Protein AF-A0A101VD59-F1 (afdb_monomer_lite)

Foldseek 3Di:
DDDQDQQDQCPLPPRHRVVVPVPPPDPPPADVQLLQLPPFDQALWDAPVRVVSDQWKWWAFPVGWIWIWGDDPQWIWIWTDPPPTDIATFNAKWFKDQDPVNVVVNCVVCVVADFDDDDPIIIGNGAGAQTWIWTADPVGIDTDPGGTHWMFDWHDDQLETEGETRHDDPADWAACQVALVQWKWWDFPPDIFTWDHDPSFTDGPNWTWSAKKWQRVDLFDDPCRVPRPHRDYTYIYRTQGASTKIWTWTHPDPPTDIDTGRTGTHDMDGD

pLDDT: mean 83.06, std 13.07, range [38.59, 96.31]

Structure (mmCIF, N/CA/C/O backbone):
data_AF-A0A101VD59-F1
#
_entry.id   AF-A0A101VD59-F1
#
loop_
_atom_site.group_PDB
_atom_site.id
_atom_site.type_symbol
_atom_site.label_atom_id
_atom_site.label_alt_id
_atom_site.label_comp_id
_atom_site.label_asym_id
_atom_site.label_entity_id
_atom_site.label_seq_id
_atom_site.pdbx_PDB_ins_code
_atom_site.Cartn_x
_atom_site.Cartn_y
_atom_site.Cartn_z
_atom_site.occupancy
_atom_site.B_iso_or_equiv
_atom_site.auth_seq_id
_atom_site.auth_comp_id
_atom_site.auth_asym_id
_atom_site.auth_atom_id
_atom_site.pdbx_PDB_model_num
ATOM 1 N N . MET A 1 1 ? -32.710 17.600 -13.089 1.00 44.66 1 MET A N 1
ATOM 2 C CA . MET A 1 1 ? -31.364 18.008 -12.629 1.00 44.66 1 MET A CA 1
ATOM 3 C C . MET A 1 1 ? -30.590 18.510 -13.839 1.00 44.66 1 MET A C 1
ATOM 5 O O . MET A 1 1 ? -30.590 17.829 -14.857 1.00 44.66 1 MET A O 1
ATOM 9 N N . SER A 1 2 ? -30.038 19.721 -13.783 1.00 52.66 2 SER A N 1
ATOM 10 C CA . SER A 1 2 ? -29.272 20.328 -14.879 1.00 52.66 2 SER A CA 1
ATOM 11 C C . SER A 1 2 ? -27.975 19.549 -15.124 1.00 52.66 2 SER A C 1
ATOM 13 O O . SER A 1 2 ? -27.248 19.214 -14.192 1.00 52.66 2 SER A O 1
ATOM 15 N N . LYS A 1 3 ? -27.697 19.220 -16.389 1.00 72.06 3 LYS A N 1
ATOM 16 C CA . LYS A 1 3 ? -26.483 18.508 -16.805 1.00 72.06 3 LYS A CA 1
ATOM 17 C C . LYS A 1 3 ? -25.301 19.473 -16.663 1.00 72.06 3 LYS A C 1
ATOM 19 O O . LYS A 1 3 ? -25.296 20.503 -17.330 1.00 72.06 3 LYS A O 1
ATOM 24 N N . VAL A 1 4 ? -24.346 19.179 -15.779 1.00 80.06 4 VAL A N 1
ATOM 25 C CA . VAL A 1 4 ? -23.208 20.079 -15.529 1.00 80.06 4 VAL A CA 1
ATOM 26 C C . VAL A 1 4 ? -22.322 20.172 -16.777 1.00 80.06 4 VAL A C 1
ATOM 28 O O . VAL A 1 4 ? -21.991 19.160 -17.404 1.00 80.06 4 VAL A O 1
ATOM 31 N N . GLY A 1 5 ? -21.977 21.387 -17.191 1.00 88.00 5 GLY A N 1
ATOM 32 C CA . GLY A 1 5 ? -21.179 21.649 -18.379 1.00 88.00 5 GLY A CA 1
ATOM 33 C C . GLY A 1 5 ? -19.705 21.306 -18.167 1.00 88.00 5 GLY A C 1
ATOM 34 O O . GLY A 1 5 ? -19.145 21.478 -17.089 1.00 88.00 5 GLY A O 1
ATOM 35 N N . ARG A 1 6 ? -19.016 20.860 -19.228 1.00 89.56 6 ARG A N 1
ATOM 36 C CA . ARG A 1 6 ? -17.585 20.473 -19.185 1.00 89.56 6 ARG A CA 1
ATOM 37 C C . ARG A 1 6 ? -16.675 21.567 -18.605 1.00 89.56 6 ARG A C 1
ATOM 39 O O . ARG A 1 6 ? -15.653 21.256 -17.998 1.00 89.56 6 ARG A O 1
ATOM 46 N N . ASN A 1 7 ? -17.004 22.836 -18.832 1.00 89.31 7 ASN A N 1
ATOM 47 C CA . ASN A 1 7 ? -16.208 23.975 -18.374 1.00 89.31 7 ASN A CA 1
ATOM 48 C C . ASN A 1 7 ? -16.695 24.573 -17.050 1.00 89.31 7 ASN A C 1
ATOM 50 O O . ASN A 1 7 ? -15.999 25.442 -16.526 1.00 89.31 7 ASN A O 1
ATOM 54 N N . ASP A 1 8 ? -17.836 24.122 -16.530 1.00 92.75 8 ASP A N 1
ATOM 55 C CA . ASP A 1 8 ? -18.403 24.638 -15.288 1.00 92.75 8 ASP A CA 1
ATOM 56 C C . ASP A 1 8 ? -17.518 24.241 -14.111 1.00 92.75 8 ASP A C 1
ATOM 58 O O . ASP A 1 8 ? -16.779 23.251 -14.177 1.00 92.75 8 ASP A O 1
ATOM 62 N N . THR A 1 9 ? -17.591 25.006 -13.024 1.00 85.81 9 THR A N 1
ATOM 63 C CA . THR A 1 9 ? -16.966 24.611 -11.762 1.00 85.81 9 THR A CA 1
ATOM 64 C C . THR A 1 9 ? -17.484 23.234 -11.372 1.00 85.81 9 THR A C 1
ATOM 66 O O . THR A 1 9 ? -18.686 22.973 -11.373 1.00 85.81 9 THR A O 1
ATOM 69 N N . CYS A 1 10 ? -16.556 22.328 -11.086 1.00 84.06 10 CYS A N 1
ATOM 70 C CA . CYS A 1 10 ? -16.879 20.947 -10.810 1.00 84.06 10 CYS A CA 1
ATOM 71 C C . CYS A 1 10 ? -17.777 20.869 -9.564 1.00 84.06 10 CYS A C 1
ATOM 73 O O . CYS A 1 10 ? -17.404 21.421 -8.524 1.00 84.06 10 CYS A O 1
ATOM 75 N N . PRO A 1 11 ? -18.915 20.152 -9.622 1.00 83.88 11 PRO A N 1
ATOM 76 C CA . PRO A 1 11 ? -19.873 20.106 -8.518 1.00 83.88 11 PRO A CA 1
ATOM 77 C C . PRO A 1 11 ? -19.324 19.373 -7.285 1.00 83.88 11 PRO A C 1
ATOM 79 O O . PRO A 1 11 ? -19.925 19.433 -6.222 1.00 83.88 11 PRO A O 1
ATOM 82 N N . CYS A 1 12 ? -18.157 18.729 -7.397 1.00 71.88 12 CYS A N 1
ATOM 83 C CA . CYS A 1 12 ? -17.427 18.154 -6.268 1.00 71.88 12 CYS A CA 1
ATOM 84 C C . CYS A 1 12 ? -16.669 19.195 -5.417 1.00 71.88 12 CYS A C 1
ATOM 86 O O . CYS A 1 12 ? -15.826 18.821 -4.612 1.00 71.88 12 CYS A O 1
ATOM 88 N N . GLY A 1 13 ? -16.865 20.499 -5.635 1.00 70.88 13 GLY A N 1
ATOM 89 C CA . GLY A 1 13 ? -16.270 21.540 -4.787 1.00 70.88 13 GLY A CA 1
ATOM 90 C C . GLY A 1 13 ? -14.749 21.694 -4.908 1.00 70.88 13 GLY A C 1
ATOM 91 O O . GLY A 1 13 ? -14.150 22.451 -4.156 1.00 70.88 13 GLY A O 1
ATOM 92 N N . SER A 1 14 ? -14.103 21.034 -5.874 1.00 73.75 14 SER A N 1
ATOM 93 C CA . SER A 1 14 ? -12.643 21.094 -6.060 1.00 73.75 14 SER A CA 1
ATOM 94 C C . SER A 1 14 ? -12.113 22.444 -6.557 1.00 73.75 14 SER A C 1
ATOM 96 O O . SER A 1 14 ? -10.903 22.607 -6.705 1.00 73.75 14 SER A O 1
ATOM 98 N N . GLY A 1 15 ? -12.997 23.377 -6.923 1.00 79.81 15 GLY A N 1
ATOM 99 C CA . GLY A 1 15 ? -12.646 24.646 -7.573 1.00 79.81 15 GLY A CA 1
ATOM 100 C C . GLY A 1 15 ? -12.132 24.505 -9.015 1.00 79.81 15 GLY A C 1
ATOM 101 O O . GLY A 1 15 ? -11.950 25.504 -9.706 1.00 79.81 15 GLY A O 1
ATOM 102 N N . LYS A 1 16 ? -11.921 23.277 -9.509 1.00 83.88 16 LYS A N 1
ATOM 103 C CA . LYS A 1 16 ? -11.486 22.992 -10.886 1.00 83.88 16 LYS A CA 1
ATOM 104 C C . LYS A 1 16 ? -12.685 22.951 -11.834 1.00 83.88 16 LYS A C 1
ATOM 106 O O . LYS A 1 16 ? -13.808 22.690 -11.413 1.00 83.88 16 LYS A O 1
ATOM 111 N N . LYS A 1 17 ? -12.454 23.132 -13.140 1.00 85.94 17 LYS A N 1
ATOM 112 C CA . LYS A 1 17 ? -13.489 22.879 -14.165 1.00 85.94 17 LYS A CA 1
ATOM 113 C C . LYS A 1 17 ? -13.852 21.392 -14.186 1.00 85.94 17 LYS A C 1
ATOM 115 O O . LYS A 1 17 ? -12.957 20.558 -14.042 1.00 85.94 17 LYS A O 1
ATOM 120 N N . TYR A 1 18 ? -15.118 21.051 -14.432 1.00 87.19 18 TYR A N 1
ATOM 121 C CA . TYR A 1 18 ? -15.621 19.671 -14.434 1.00 87.19 18 TYR A CA 1
ATOM 122 C C . TYR A 1 18 ? -14.773 18.743 -15.314 1.00 87.19 18 TYR A C 1
ATOM 124 O O . TYR A 1 18 ? -14.427 17.633 -14.904 1.00 87.19 18 TYR A O 1
ATOM 132 N N . LYS A 1 19 ? -14.318 19.239 -16.474 1.00 83.00 19 LYS A N 1
ATOM 133 C CA . LYS A 1 19 ? -13.463 18.477 -17.391 1.00 83.00 19 LYS A CA 1
ATOM 134 C C . LYS A 1 19 ? -12.052 18.155 -16.900 1.00 83.00 19 LYS A C 1
ATOM 136 O O . LYS A 1 19 ? -11.419 17.254 -17.427 1.00 83.00 19 LYS A O 1
ATOM 141 N N . HIS A 1 20 ? -11.555 18.909 -15.928 1.00 84.62 20 HIS A N 1
ATOM 142 C CA . HIS A 1 20 ? -10.239 18.712 -15.315 1.00 84.62 20 HIS A CA 1
ATOM 143 C C . HIS A 1 20 ? -10.355 18.068 -13.930 1.00 84.62 20 HIS A C 1
ATOM 145 O O . HIS A 1 20 ? -9.414 18.105 -13.140 1.00 84.62 20 HIS A O 1
ATOM 151 N N . CYS A 1 21 ? -11.534 17.541 -13.603 1.00 82.44 21 CYS A N 1
ATOM 152 C CA . CYS A 1 21 ? -11.802 16.917 -12.325 1.00 82.44 21 CYS A CA 1
ATOM 153 C C . CYS A 1 21 ? -12.587 15.621 -12.531 1.00 82.44 21 CYS A C 1
ATOM 155 O O . CYS A 1 21 ? -11.990 14.596 -12.836 1.00 82.44 21 CYS A O 1
ATOM 157 N N . CYS A 1 22 ? -13.910 15.647 -12.396 1.00 78.00 22 CYS A N 1
ATOM 158 C CA . CYS A 1 22 ? -14.707 14.425 -12.373 1.00 78.00 22 CYS A CA 1
ATOM 159 C C . CYS A 1 22 ? -15.031 13.837 -13.756 1.00 78.00 22 CYS A C 1
ATOM 161 O O . CYS A 1 22 ? -15.411 12.676 -13.799 1.00 78.00 22 CYS A O 1
ATOM 163 N N . ILE A 1 23 ? -14.886 14.572 -14.872 1.00 79.81 23 ILE A N 1
ATOM 164 C CA . ILE A 1 23 ? -15.272 14.030 -16.195 1.00 79.81 23 ILE A CA 1
ATOM 165 C C . ILE A 1 23 ? -14.359 12.900 -16.689 1.00 79.81 23 ILE A C 1
ATOM 167 O O . ILE A 1 23 ? -14.808 12.046 -17.441 1.00 79.81 23 ILE A O 1
ATOM 171 N N . ASN A 1 24 ? -13.078 12.949 -16.313 1.00 66.19 24 ASN A N 1
ATOM 172 C CA . ASN A 1 24 ? -12.037 12.020 -16.757 1.00 66.19 24 ASN A CA 1
ATOM 173 C C . ASN A 1 24 ? -11.598 11.090 -15.620 1.00 66.19 24 ASN A C 1
ATOM 175 O O . ASN A 1 24 ? -10.590 10.403 -15.748 1.00 66.19 24 ASN A O 1
ATOM 179 N N . ARG A 1 25 ? -12.311 11.083 -14.485 1.00 62.94 25 ARG A N 1
ATOM 180 C CA . ARG A 1 25 ? -12.116 10.013 -13.511 1.00 62.94 25 ARG A CA 1
ATOM 181 C C . ARG A 1 25 ? -12.648 8.747 -14.171 1.00 62.94 25 ARG A C 1
ATOM 183 O O . ARG A 1 25 ? -13.857 8.624 -14.354 1.00 62.94 25 ARG A O 1
ATOM 190 N N . GLU A 1 26 ? -11.746 7.854 -14.576 1.00 48.47 26 GLU A N 1
ATOM 191 C CA . GLU A 1 26 ? -12.118 6.474 -14.884 1.00 48.47 26 GLU A CA 1
ATOM 192 C C . GLU A 1 26 ? -12.961 5.952 -13.705 1.00 48.47 26 GLU A C 1
ATOM 194 O O . GLU A 1 26 ? -12.627 6.261 -12.551 1.00 48.47 26 GLU A O 1
ATOM 199 N N . PRO A 1 27 ? -14.063 5.220 -13.954 1.00 40.69 27 PRO A N 1
ATOM 200 C CA . PRO A 1 27 ? -14.736 4.495 -12.892 1.00 40.69 27 PRO A CA 1
ATOM 201 C C . PRO A 1 27 ? -13.671 3.646 -12.207 1.00 40.69 27 PRO A C 1
ATOM 203 O O . PRO A 1 27 ? -12.986 2.853 -12.856 1.00 40.69 27 PRO A O 1
ATOM 206 N N . ILE A 1 28 ? -13.464 3.875 -10.916 1.00 44.78 28 ILE A N 1
ATOM 207 C CA . ILE A 1 28 ? -12.588 3.017 -10.136 1.00 44.78 28 ILE A CA 1
ATOM 208 C C . ILE A 1 28 ? -13.330 1.687 -10.077 1.00 44.78 28 ILE A C 1
ATOM 210 O O . ILE A 1 28 ? -14.330 1.580 -9.375 1.00 44.78 28 ILE A O 1
ATOM 214 N N . GLU A 1 29 ? -12.921 0.718 -10.894 1.00 39.97 29 GLU A N 1
ATOM 215 C CA . GLU A 1 29 ? -13.393 -0.657 -10.737 1.00 39.97 29 GLU A CA 1
ATOM 216 C C . GLU A 1 29 ? -12.972 -1.116 -9.339 1.00 39.97 29 GLU A C 1
ATOM 218 O O . GLU A 1 29 ? -11.778 -1.153 -9.020 1.00 39.97 29 GLU A O 1
ATOM 223 N N . ILE A 1 30 ? -13.984 -1.329 -8.501 1.00 38.59 30 ILE A N 1
ATOM 224 C CA . ILE A 1 30 ? -13.885 -1.793 -7.123 1.00 38.59 30 ILE A CA 1
ATOM 225 C C . ILE A 1 30 ? -13.642 -3.299 -7.207 1.00 38.59 30 ILE A C 1
ATOM 227 O O . ILE A 1 30 ? -14.509 -4.018 -7.702 1.00 38.59 30 ILE A O 1
ATOM 231 N N . ASP A 1 31 ? -12.478 -3.768 -6.763 1.00 46.66 31 ASP A N 1
ATOM 232 C CA . ASP A 1 31 ? -12.288 -5.186 -6.461 1.00 46.66 31 ASP A CA 1
ATOM 233 C C . ASP A 1 31 ? -12.233 -5.337 -4.941 1.00 46.66 31 ASP A C 1
ATOM 235 O O . ASP A 1 31 ? -11.198 -5.118 -4.310 1.00 46.66 31 ASP A O 1
ATOM 239 N N . ASP A 1 32 ? -13.382 -5.663 -4.344 1.00 47.34 32 ASP A N 1
ATOM 240 C CA . ASP A 1 32 ? -13.512 -5.882 -2.900 1.00 47.34 32 ASP A CA 1
ATOM 241 C C . ASP A 1 32 ? -12.593 -7.021 -2.403 1.00 47.34 32 ASP A C 1
ATOM 243 O O . ASP A 1 32 ? -12.284 -7.082 -1.213 1.00 47.34 32 ASP A O 1
ATOM 247 N N . ASN A 1 33 ? -12.098 -7.906 -3.285 1.00 48.97 33 ASN A N 1
ATOM 248 C CA . ASN A 1 33 ? -11.226 -9.024 -2.901 1.00 48.97 33 ASN A CA 1
ATOM 249 C C . ASN A 1 33 ? -9.773 -8.618 -2.610 1.00 48.97 33 ASN A C 1
ATOM 251 O O . ASN A 1 33 ? -9.040 -9.400 -1.992 1.00 48.97 33 ASN A O 1
ATOM 255 N N . ASP A 1 34 ? -9.348 -7.419 -3.019 1.00 50.88 34 ASP A N 1
ATOM 256 C CA . ASP A 1 34 ? -7.957 -6.983 -2.871 1.00 50.88 34 ASP A CA 1
ATOM 257 C C . ASP A 1 34 ? -7.603 -6.666 -1.405 1.00 50.88 34 ASP A C 1
ATOM 259 O O . ASP A 1 34 ? -6.430 -6.710 -1.058 1.00 50.88 34 ASP A O 1
ATOM 263 N N . LEU A 1 35 ? -8.578 -6.364 -0.529 1.00 46.88 35 LEU A N 1
ATOM 264 C CA . LEU A 1 35 ? -8.358 -6.071 0.906 1.00 46.88 35 LEU A CA 1
ATOM 265 C C . LEU A 1 35 ? -8.168 -7.336 1.758 1.00 46.88 35 LEU A C 1
ATOM 267 O O . LEU A 1 35 ? -7.386 -7.330 2.705 1.00 46.88 35 LEU A O 1
ATOM 271 N N . PHE A 1 36 ? -8.873 -8.421 1.428 1.00 46.12 36 PHE A N 1
ATOM 272 C CA . PHE A 1 36 ? -8.934 -9.632 2.260 1.00 46.12 36 PHE A CA 1
ATOM 273 C C . PHE A 1 36 ? -7.729 -10.570 2.092 1.00 46.12 36 PHE A C 1
ATOM 275 O O . PHE A 1 36 ? -7.499 -11.429 2.937 1.00 46.12 36 PHE A O 1
ATOM 282 N N . ASN A 1 37 ? -6.944 -10.400 1.022 1.00 40.31 37 ASN A N 1
ATOM 283 C CA . ASN A 1 37 ? -5.739 -11.195 0.737 1.00 40.31 37 ASN A CA 1
ATOM 284 C C . ASN A 1 37 ? -4.432 -10.476 1.100 1.00 40.31 37 ASN A C 1
ATOM 286 O O . ASN A 1 37 ? -3.334 -10.928 0.745 1.00 40.31 37 ASN A O 1
ATOM 290 N N . VAL A 1 38 ? -4.553 -9.355 1.805 1.00 48.50 38 VAL A N 1
ATOM 291 C CA . VAL A 1 38 ? -3.438 -8.556 2.283 1.00 48.50 38 VAL A CA 1
ATOM 292 C C . VAL A 1 38 ? -2.828 -9.233 3.510 1.00 48.50 38 VAL A C 1
ATOM 294 O O . VAL A 1 38 ? -3.069 -8.867 4.654 1.00 48.50 38 VAL A O 1
ATOM 297 N N . SER A 1 39 ? -1.963 -10.206 3.262 1.00 41.62 39 SER A N 1
ATOM 298 C CA . SER A 1 39 ? -0.903 -10.572 4.200 1.00 41.62 39 SER A CA 1
ATOM 299 C C . SER A 1 39 ? 0.262 -9.587 4.005 1.00 41.62 39 SER A C 1
ATOM 301 O O . SER A 1 39 ? 1.274 -9.945 3.400 1.00 41.62 39 SER A O 1
ATOM 303 N N . VAL A 1 40 ? 0.077 -8.310 4.361 1.00 48.84 40 VAL A N 1
ATOM 304 C CA . VAL A 1 40 ? 1.074 -7.244 4.134 1.00 48.84 40 VAL A CA 1
ATOM 305 C C . VAL A 1 40 ? 1.841 -6.998 5.418 1.00 48.84 40 VAL A C 1
ATOM 307 O O . VAL A 1 40 ? 1.401 -6.282 6.312 1.00 48.84 40 VAL A O 1
ATOM 310 N N . TYR A 1 41 ? 3.028 -7.588 5.469 1.00 52.00 41 TYR A N 1
ATOM 311 C CA . TYR A 1 41 ? 4.134 -7.014 6.217 1.00 52.00 41 TYR A CA 1
ATOM 312 C C . TYR A 1 41 ? 4.610 -5.785 5.438 1.00 52.00 41 TYR A C 1
ATOM 314 O O . TYR A 1 41 ? 4.600 -5.816 4.208 1.00 52.00 41 TYR A O 1
ATOM 322 N N . GLY A 1 42 ? 5.032 -4.712 6.108 1.00 54.59 42 GLY A N 1
ATOM 323 C CA . GLY A 1 42 ? 5.758 -3.617 5.463 1.00 54.59 42 GLY A CA 1
ATOM 324 C C . GLY A 1 42 ? 7.097 -4.124 4.922 1.00 54.59 42 GLY A C 1
ATOM 325 O O . GLY A 1 42 ? 8.146 -3.887 5.513 1.00 54.59 42 GLY A O 1
ATOM 326 N N . LEU A 1 43 ? 7.073 -4.875 3.820 1.00 66.00 43 LEU A N 1
ATOM 327 C CA . LEU A 1 43 ? 8.255 -5.444 3.192 1.00 66.00 43 LEU A CA 1
ATOM 328 C C . LEU A 1 43 ? 8.882 -4.406 2.276 1.00 66.00 43 LEU A C 1
ATOM 330 O O . LEU A 1 43 ? 8.197 -3.727 1.520 1.00 66.00 43 LEU A O 1
ATOM 334 N N . GLU A 1 44 ? 10.208 -4.336 2.279 1.00 81.12 44 GLU A N 1
ATOM 335 C CA . GLU A 1 44 ? 10.970 -3.521 1.323 1.00 81.12 44 GLU A CA 1
ATOM 336 C C . GLU A 1 44 ? 10.955 -4.145 -0.097 1.00 81.12 44 GLU A C 1
ATOM 338 O O . GLU A 1 44 ? 11.547 -3.598 -1.028 1.00 81.12 44 GLU A O 1
ATOM 343 N N . VAL A 1 45 ? 10.310 -5.309 -0.276 1.00 86.88 45 VAL A N 1
ATOM 344 C CA . VAL A 1 45 ? 10.339 -6.125 -1.496 1.00 86.88 45 VAL A CA 1
ATOM 345 C C . VAL A 1 45 ? 9.047 -6.922 -1.696 1.00 86.88 45 VAL A C 1
ATOM 347 O O . VAL A 1 45 ? 8.506 -7.480 -0.747 1.00 86.88 45 VAL A O 1
ATOM 350 N N . TYR A 1 46 ? 8.592 -7.006 -2.949 1.00 90.00 46 TYR A N 1
ATOM 351 C CA . TYR A 1 46 ? 7.455 -7.821 -3.379 1.00 90.00 46 TYR A CA 1
ATOM 352 C C . TYR A 1 46 ? 7.741 -8.512 -4.712 1.00 90.00 46 TYR A C 1
ATOM 354 O O . TYR A 1 46 ? 8.038 -7.855 -5.713 1.00 90.00 46 TYR A O 1
ATOM 362 N N . THR A 1 47 ? 7.605 -9.834 -4.752 1.00 90.00 47 THR A N 1
ATOM 363 C CA . THR A 1 47 ? 7.682 -10.632 -5.984 1.00 90.00 47 THR A CA 1
ATOM 364 C C . THR A 1 47 ? 6.500 -10.355 -6.909 1.00 90.00 47 THR A C 1
ATOM 366 O O . THR A 1 47 ? 5.421 -9.932 -6.483 1.00 90.00 47 THR A O 1
ATOM 369 N N . LYS A 1 48 ? 6.647 -10.696 -8.192 1.00 89.81 48 LYS A N 1
ATOM 370 C CA . LYS A 1 48 ? 5.515 -10.696 -9.133 1.00 89.81 48 LYS A CA 1
ATOM 371 C C . LYS A 1 48 ? 4.351 -11.569 -8.682 1.00 89.81 48 LYS A C 1
ATOM 373 O O . LYS A 1 48 ? 3.206 -11.200 -8.915 1.00 89.81 48 LYS A O 1
ATOM 378 N N . ALA A 1 49 ? 4.631 -12.718 -8.067 1.00 86.81 49 ALA A N 1
ATOM 379 C CA . ALA A 1 49 ? 3.598 -13.636 -7.596 1.00 86.81 49 ALA A CA 1
ATOM 380 C C . ALA A 1 49 ? 2.761 -13.015 -6.466 1.00 86.81 49 ALA A C 1
ATOM 382 O O . ALA A 1 49 ? 1.540 -13.152 -6.459 1.00 86.81 49 ALA A O 1
ATOM 383 N N . GLU A 1 50 ? 3.401 -12.289 -5.547 1.00 87.00 50 GLU A N 1
ATOM 384 C CA . GLU A 1 50 ? 2.709 -11.547 -4.488 1.00 87.00 50 GLU A CA 1
ATOM 385 C C . GLU A 1 50 ? 1.909 -10.372 -5.056 1.00 87.00 50 GLU A C 1
ATOM 387 O O . GLU A 1 50 ? 0.763 -10.175 -4.662 1.00 87.00 50 GLU A O 1
ATOM 392 N N . LEU A 1 51 ? 2.467 -9.639 -6.025 1.00 89.44 51 LEU A N 1
ATOM 393 C CA . LEU A 1 51 ? 1.778 -8.519 -6.675 1.00 89.44 51 LEU A CA 1
ATOM 394 C C . LEU A 1 51 ? 0.648 -8.956 -7.607 1.00 89.44 51 LEU A C 1
ATOM 396 O O . LEU A 1 51 ? -0.296 -8.201 -7.812 1.00 89.44 51 LEU A O 1
ATOM 400 N N . ALA A 1 52 ? 0.702 -10.177 -8.140 1.00 87.12 52 ALA A N 1
ATOM 401 C CA . ALA A 1 52 ? -0.347 -10.741 -8.984 1.00 87.12 52 ALA A CA 1
ATOM 402 C C . ALA A 1 52 ? -1.665 -10.987 -8.235 1.00 87.12 52 ALA A C 1
ATOM 404 O O . ALA A 1 52 ? -2.670 -11.270 -8.887 1.00 87.12 52 ALA A O 1
ATOM 405 N N . LYS A 1 53 ? -1.661 -10.887 -6.897 1.00 85.06 53 LYS A N 1
ATOM 406 C CA . LYS A 1 53 ? -2.876 -10.880 -6.076 1.00 85.06 53 LYS A CA 1
ATOM 407 C C . LYS A 1 53 ? -3.720 -9.627 -6.298 1.00 85.06 53 LYS A C 1
ATOM 409 O O . LYS A 1 53 ? -4.914 -9.695 -6.061 1.00 85.06 53 LYS A O 1
ATOM 414 N N . TYR A 1 54 ? -3.105 -8.530 -6.744 1.00 86.06 54 TYR A N 1
ATOM 415 C CA . TYR A 1 54 ? -3.772 -7.252 -6.951 1.00 86.06 54 TYR A CA 1
ATOM 416 C C . TYR A 1 54 ? -4.095 -7.045 -8.427 1.00 86.06 54 TYR A C 1
ATOM 418 O O . TYR A 1 54 ? -3.243 -7.228 -9.302 1.00 86.06 54 TYR A O 1
ATOM 426 N N . SER A 1 55 ? -5.316 -6.592 -8.706 1.00 85.12 55 SER A N 1
ATOM 427 C CA . SER A 1 55 ? -5.753 -6.228 -10.062 1.00 85.12 55 SER A CA 1
ATOM 428 C C . SER A 1 55 ? -4.859 -5.145 -10.697 1.00 85.12 55 SER A C 1
ATOM 430 O O . SER A 1 55 ? -4.566 -5.165 -11.901 1.00 85.12 55 SER A O 1
ATOM 432 N N . ARG A 1 56 ? -4.392 -4.208 -9.864 1.00 90.12 56 ARG A N 1
ATOM 433 C CA . ARG A 1 56 ? -3.466 -3.129 -10.212 1.00 90.12 56 ARG A CA 1
ATOM 434 C C . ARG A 1 56 ? -2.675 -2.655 -8.998 1.00 90.12 56 ARG A C 1
ATOM 436 O O . ARG A 1 56 ? -3.165 -2.703 -7.873 1.00 90.12 56 ARG A O 1
ATOM 443 N N . PHE A 1 57 ? -1.495 -2.101 -9.240 1.00 94.19 57 PHE A N 1
ATOM 444 C CA . PHE A 1 57 ? -0.692 -1.427 -8.219 1.00 94.19 57 PHE A CA 1
ATOM 445 C C . PHE A 1 57 ? 0.034 -0.218 -8.808 1.00 94.19 57 PHE A C 1
ATOM 447 O O . PHE A 1 57 ? 0.091 -0.028 -10.025 1.00 94.19 57 PHE A O 1
ATOM 454 N N . PHE A 1 58 ? 0.571 0.617 -7.927 1.00 94.88 58 PHE A N 1
ATOM 455 C CA . PHE A 1 58 ? 1.163 1.895 -8.275 1.00 94.88 58 PHE A CA 1
ATOM 456 C C . PHE A 1 58 ? 2.561 2.027 -7.687 1.00 94.88 58 PHE A C 1
ATOM 458 O O . PHE A 1 58 ? 2.807 1.631 -6.548 1.00 94.88 58 PHE A O 1
ATOM 465 N N . ILE A 1 59 ? 3.456 2.632 -8.459 1.00 96.06 59 ILE A N 1
ATOM 466 C CA . ILE A 1 59 ? 4.826 2.952 -8.063 1.00 96.06 59 ILE A CA 1
ATOM 467 C C . ILE A 1 59 ? 5.001 4.467 -8.113 1.00 96.06 59 ILE A C 1
ATOM 469 O O . ILE A 1 59 ? 4.609 5.089 -9.099 1.00 96.06 59 ILE A O 1
ATOM 473 N N . GLU A 1 60 ? 5.622 5.058 -7.090 1.00 95.06 60 GLU A N 1
ATOM 474 C CA . GLU A 1 60 ? 6.216 6.400 -7.198 1.00 95.06 60 GLU A CA 1
ATOM 475 C C . GLU A 1 60 ? 7.737 6.307 -7.104 1.00 95.06 60 GLU A C 1
ATOM 477 O O . GLU A 1 60 ? 8.266 5.457 -6.383 1.00 95.06 60 GLU A O 1
ATOM 482 N N . THR A 1 61 ? 8.440 7.190 -7.813 1.00 95.44 61 THR A N 1
ATOM 483 C CA . THR A 1 61 ? 9.907 7.265 -7.769 1.00 95.44 61 THR A CA 1
ATOM 484 C C . THR A 1 61 ? 10.395 8.528 -7.068 1.00 95.44 61 THR A C 1
ATOM 486 O O . THR A 1 61 ? 9.660 9.500 -6.884 1.00 95.44 61 THR A O 1
ATOM 489 N N . THR A 1 62 ? 11.670 8.550 -6.682 1.00 95.00 62 THR A N 1
ATOM 490 C CA . THR A 1 62 ? 12.344 9.740 -6.138 1.00 95.00 62 THR A CA 1
ATOM 491 C C . THR A 1 62 ? 12.428 10.901 -7.134 1.00 95.00 62 THR A C 1
ATOM 493 O O . THR A 1 62 ? 12.606 12.041 -6.712 1.00 95.00 62 THR A O 1
ATOM 496 N N . ALA A 1 63 ? 12.251 10.641 -8.434 1.00 93.69 63 ALA A N 1
ATOM 497 C CA . ALA A 1 63 ? 12.167 11.665 -9.476 1.00 93.69 63 ALA A CA 1
ATOM 498 C C . ALA A 1 63 ? 10.740 12.221 -9.668 1.00 93.69 63 ALA A C 1
ATOM 500 O O . ALA A 1 63 ? 10.530 13.083 -10.521 1.00 93.69 63 ALA A O 1
ATOM 501 N N . GLY A 1 64 ? 9.761 11.750 -8.885 1.00 91.38 64 GLY A N 1
ATOM 502 C CA . GLY A 1 64 ? 8.364 12.178 -8.974 1.00 91.38 64 GLY A CA 1
ATOM 503 C C . GLY A 1 64 ? 7.564 11.503 -10.091 1.00 91.38 64 GLY A C 1
ATOM 504 O O . GLY A 1 64 ? 6.442 11.930 -10.366 1.00 91.38 64 GLY A O 1
ATOM 505 N N . GLU A 1 65 ? 8.115 10.463 -10.722 1.00 92.69 65 GLU A N 1
ATOM 506 C CA . GLU A 1 65 ? 7.389 9.640 -11.692 1.00 92.69 65 GLU A CA 1
ATOM 507 C C . GLU A 1 65 ? 6.349 8.795 -10.957 1.00 92.69 65 GLU A C 1
ATOM 509 O O . GLU A 1 65 ? 6.572 8.378 -9.814 1.00 92.69 65 GLU A O 1
ATOM 514 N N . LYS A 1 66 ? 5.218 8.535 -11.614 1.00 94.25 66 LYS A N 1
ATOM 515 C CA . LYS A 1 66 ? 4.172 7.666 -11.078 1.00 94.25 66 LYS A CA 1
ATOM 516 C C . LYS A 1 66 ? 3.739 6.681 -12.143 1.00 94.25 66 LYS A C 1
ATOM 518 O O . LYS A 1 66 ? 3.283 7.099 -13.201 1.00 94.25 66 LYS A O 1
ATOM 523 N N . PHE A 1 67 ? 3.833 5.397 -11.837 1.00 94.31 67 PHE A N 1
ATOM 524 C CA . PHE A 1 67 ? 3.445 4.329 -12.747 1.00 94.31 67 PHE A CA 1
ATOM 525 C C . PHE A 1 67 ? 2.259 3.568 -12.175 1.00 94.31 67 PHE A C 1
ATOM 527 O O . PHE A 1 67 ? 2.261 3.203 -11.004 1.00 94.31 67 PHE A O 1
ATOM 534 N N . GLU A 1 68 ? 1.260 3.313 -13.006 1.00 94.19 68 GLU A N 1
ATOM 535 C CA . GLU A 1 68 ? 0.200 2.348 -12.754 1.00 94.19 68 GLU A CA 1
ATOM 536 C C . GLU A 1 68 ? 0.501 1.080 -13.547 1.00 94.19 68 GLU A C 1
ATOM 538 O O . GLU A 1 68 ? 0.740 1.137 -14.755 1.00 94.19 68 GLU A O 1
ATOM 543 N N . ILE A 1 69 ? 0.485 -0.062 -12.867 1.00 94.50 69 ILE A N 1
ATOM 544 C CA . ILE A 1 69 ? 0.729 -1.369 -13.460 1.00 94.50 69 ILE A CA 1
ATOM 545 C C . ILE A 1 69 ? -0.556 -2.182 -13.336 1.00 94.50 69 ILE A C 1
ATOM 547 O O . ILE A 1 69 ? -1.081 -2.359 -12.235 1.00 94.50 69 ILE A O 1
ATOM 551 N N . ARG A 1 70 ? -1.065 -2.680 -14.466 1.00 91.19 70 ARG A N 1
ATOM 552 C CA . ARG A 1 70 ? -2.232 -3.576 -14.532 1.00 91.19 70 ARG A CA 1
ATOM 553 C C . ARG A 1 70 ? -1.856 -4.869 -15.244 1.00 91.19 70 ARG A C 1
ATOM 555 O O . ARG A 1 70 ? -1.070 -4.843 -16.191 1.00 91.19 70 ARG A O 1
ATOM 562 N N . LYS A 1 71 ? -2.443 -5.994 -14.839 1.00 84.56 71 LYS A N 1
ATOM 563 C CA . LYS A 1 71 ? -2.302 -7.259 -15.574 1.00 84.56 71 LYS A CA 1
ATOM 564 C C . LYS A 1 71 ? -3.214 -7.261 -16.806 1.00 84.56 71 LYS A C 1
ATOM 566 O O . LYS A 1 71 ? -4.377 -6.879 -16.709 1.00 84.56 71 LYS A O 1
ATOM 571 N N . ALA A 1 72 ? -2.709 -7.713 -17.952 1.00 81.44 72 ALA A N 1
ATOM 572 C CA . ALA A 1 72 ? -3.460 -7.838 -19.200 1.00 81.44 72 ALA A CA 1
ATOM 573 C C . ALA A 1 72 ? -3.198 -9.214 -19.836 1.00 81.44 72 ALA A C 1
ATOM 575 O O . ALA A 1 72 ? -2.359 -9.377 -20.718 1.00 81.44 72 ALA A O 1
ATOM 576 N N . GLY A 1 73 ? -3.917 -10.236 -19.363 1.00 80.94 73 GLY A N 1
ATOM 577 C CA . GLY A 1 73 ? -3.689 -11.619 -19.788 1.00 80.94 73 GLY A CA 1
ATOM 578 C C . GLY A 1 73 ? -2.372 -12.175 -19.235 1.00 80.94 73 GLY A C 1
ATOM 579 O O . GLY A 1 73 ? -2.221 -12.288 -18.017 1.00 80.94 73 GLY A O 1
ATOM 580 N N . GLN A 1 74 ? -1.453 -12.559 -20.128 1.00 79.94 74 GLN A N 1
ATOM 581 C CA . GLN A 1 74 ? -0.089 -12.983 -19.772 1.00 79.94 74 GLN A CA 1
ATOM 582 C C . GLN A 1 74 ? 0.899 -11.809 -19.677 1.00 79.94 74 GLN A C 1
ATOM 584 O O . GLN A 1 74 ? 1.958 -11.977 -19.083 1.00 79.94 74 GLN A O 1
ATOM 589 N N . ASP A 1 75 ? 0.524 -10.642 -20.204 1.00 87.06 75 ASP A N 1
ATOM 590 C CA . ASP A 1 75 ? 1.347 -9.436 -20.238 1.00 87.06 75 ASP A CA 1
ATOM 591 C C . ASP A 1 75 ? 0.894 -8.422 -19.169 1.00 87.06 75 ASP A C 1
ATOM 593 O O . ASP A 1 75 ? -0.039 -8.648 -18.384 1.00 87.06 75 ASP A O 1
ATOM 597 N N . TYR A 1 76 ? 1.540 -7.258 -19.171 1.00 89.19 76 TYR A N 1
ATOM 598 C CA . TYR A 1 76 ? 1.240 -6.125 -18.308 1.00 89.19 76 TYR A CA 1
ATOM 599 C C . TYR A 1 76 ? 0.953 -4.862 -19.125 1.00 89.19 76 TYR A C 1
ATOM 601 O O . TYR A 1 76 ? 1.402 -4.689 -20.257 1.00 89.19 76 TYR A O 1
ATOM 609 N N . MET A 1 77 ? 0.225 -3.935 -18.518 1.00 89.19 77 MET A N 1
ATOM 610 C CA . MET A 1 77 ? 0.079 -2.566 -18.998 1.00 89.19 77 MET A CA 1
ATOM 611 C C . MET A 1 77 ? 0.742 -1.640 -17.991 1.00 89.19 77 MET A C 1
ATOM 613 O O . MET A 1 77 ? 0.396 -1.671 -16.811 1.00 89.19 77 MET A O 1
ATOM 617 N N . VAL A 1 78 ? 1.670 -0.811 -18.465 1.00 91.25 78 VAL A N 1
ATOM 618 C CA . VAL A 1 78 ? 2.329 0.224 -17.666 1.00 91.25 78 VAL A CA 1
ATOM 619 C C . VAL A 1 78 ? 1.829 1.579 -18.146 1.00 91.25 78 VAL A C 1
ATOM 621 O O . VAL A 1 78 ? 1.959 1.920 -19.323 1.00 91.25 78 VAL A O 1
ATOM 624 N N . LYS A 1 79 ? 1.238 2.358 -17.245 1.00 89.00 79 LYS A N 1
ATOM 625 C CA . LYS A 1 79 ? 0.770 3.720 -17.503 1.00 89.00 79 LYS A CA 1
ATOM 626 C C . LYS A 1 79 ? 1.588 4.700 -16.673 1.00 89.00 79 LYS A C 1
ATOM 628 O O . LYS A 1 79 ? 1.534 4.653 -15.451 1.00 89.00 79 LYS A O 1
ATOM 633 N N . ASP A 1 80 ? 2.323 5.586 -17.332 1.00 86.69 80 ASP A N 1
ATOM 634 C CA . ASP A 1 80 ? 2.915 6.763 -16.692 1.00 86.69 80 ASP A CA 1
ATOM 635 C C . ASP A 1 80 ? 1.800 7.784 -16.411 1.00 86.69 80 ASP A C 1
ATOM 637 O O . ASP A 1 80 ? 0.964 8.036 -17.280 1.00 86.69 80 ASP A O 1
ATOM 641 N N . ILE A 1 81 ? 1.734 8.321 -15.194 1.00 82.75 81 ILE A N 1
ATOM 642 C CA . ILE A 1 81 ? 0.648 9.182 -14.702 1.00 82.75 81 ILE A CA 1
ATOM 643 C C . ILE A 1 81 ? 1.101 10.655 -14.585 1.00 82.75 81 ILE A C 1
ATOM 645 O O . ILE A 1 81 ? 0.260 11.541 -14.433 1.00 82.75 81 ILE A O 1
ATOM 649 N N . VAL A 1 82 ? 2.405 10.970 -14.649 1.00 71.62 82 VAL A N 1
ATOM 650 C CA . VAL A 1 82 ? 2.929 12.325 -14.358 1.00 71.62 82 VAL A CA 1
ATOM 651 C C . VAL A 1 82 ? 4.011 12.731 -15.376 1.00 71.62 82 VAL A C 1
ATOM 653 O O . VAL A 1 82 ? 5.065 12.118 -15.439 1.00 71.62 82 VAL A O 1
ATOM 656 N N . PRO A 1 83 ? 3.831 13.852 -16.097 1.00 63.25 83 PRO A N 1
ATOM 657 C CA . PRO A 1 83 ? 3.273 13.877 -17.451 1.00 63.25 83 PRO A CA 1
ATOM 658 C C . PRO A 1 83 ? 4.317 13.856 -18.587 1.00 63.25 83 PRO A C 1
ATOM 660 O O . PRO A 1 83 ? 5.458 14.288 -18.387 1.00 63.25 83 PRO A O 1
ATOM 663 N N . PRO A 1 84 ? 3.884 13.520 -19.828 1.00 52.97 84 PRO A N 1
ATOM 664 C CA . PRO A 1 84 ? 2.510 13.185 -20.251 1.00 52.97 84 PRO A CA 1
ATOM 665 C C . PRO A 1 84 ? 2.074 11.755 -19.903 1.00 52.97 84 PRO A C 1
ATOM 667 O O . PRO A 1 84 ? 2.898 10.851 -19.858 1.00 52.97 84 PRO A O 1
ATOM 670 N N . GLU A 1 85 ? 0.763 11.562 -19.702 1.00 62.38 85 GLU A N 1
ATOM 671 C CA . GLU A 1 85 ? 0.177 10.243 -19.445 1.00 62.38 85 GLU A CA 1
ATOM 672 C C . GLU A 1 85 ? 0.315 9.342 -20.682 1.00 62.38 85 GLU A C 1
ATOM 674 O O . GLU A 1 85 ? -0.384 9.533 -21.680 1.00 62.38 85 GLU A O 1
ATOM 679 N N . PHE A 1 86 ? 1.208 8.355 -20.630 1.00 69.00 86 PHE A N 1
ATOM 680 C CA . PHE A 1 86 ? 1.373 7.366 -21.693 1.00 69.00 86 PHE A CA 1
ATOM 681 C C . PHE A 1 86 ? 1.108 5.976 -21.142 1.00 69.00 86 PHE A C 1
ATOM 683 O O . PHE A 1 86 ? 1.722 5.553 -20.168 1.00 69.00 86 PHE A O 1
ATOM 690 N N . THR A 1 87 ? 0.198 5.254 -21.790 1.00 77.94 87 THR A N 1
ATOM 691 C CA . THR A 1 87 ? -0.034 3.835 -21.519 1.00 77.94 87 THR A CA 1
ATOM 692 C C . THR A 1 87 ? 0.704 3.012 -22.561 1.00 77.94 87 THR A C 1
ATOM 694 O O . THR A 1 87 ? 0.544 3.246 -23.759 1.00 77.94 87 THR A O 1
ATOM 697 N N . MET A 1 88 ? 1.506 2.053 -22.113 1.00 82.75 88 MET A N 1
ATOM 698 C CA . MET A 1 88 ? 2.274 1.172 -22.980 1.00 82.75 88 MET A CA 1
ATOM 699 C C . MET A 1 88 ? 2.139 -0.292 -22.549 1.00 82.75 88 MET A C 1
ATOM 701 O O . MET A 1 88 ? 2.113 -0.572 -21.347 1.00 82.75 88 MET A O 1
ATOM 705 N N . PRO A 1 89 ? 2.040 -1.231 -23.507 1.00 84.31 89 PRO A N 1
ATOM 706 C CA . PRO A 1 89 ? 2.128 -2.645 -23.190 1.00 84.31 89 PRO A CA 1
ATOM 707 C C . PRO A 1 89 ? 3.545 -2.963 -22.718 1.00 84.31 89 PRO A C 1
ATOM 709 O O . PRO A 1 89 ? 4.524 -2.444 -23.264 1.00 84.31 89 PRO A O 1
ATOM 712 N N . ALA A 1 90 ? 3.640 -3.828 -21.721 1.00 88.06 90 ALA A N 1
ATOM 713 C CA . ALA A 1 90 ? 4.890 -4.358 -21.224 1.00 88.06 90 ALA A CA 1
ATOM 714 C C . ALA A 1 90 ? 4.796 -5.880 -21.161 1.00 88.06 90 ALA A C 1
ATOM 716 O O . ALA A 1 90 ? 3.888 -6.421 -20.534 1.00 88.06 90 ALA A O 1
ATOM 717 N N . LYS A 1 91 ? 5.742 -6.571 -21.796 1.00 87.25 91 LYS A N 1
ATOM 718 C CA . LYS A 1 91 ? 5.825 -8.038 -21.689 1.00 87.25 91 LYS A CA 1
ATOM 719 C C . LYS A 1 91 ? 6.259 -8.469 -20.297 1.00 87.25 91 LYS A C 1
ATOM 721 O O . LYS A 1 91 ? 5.883 -9.531 -19.820 1.00 87.25 91 LYS A O 1
ATOM 726 N N . ASP A 1 92 ? 7.061 -7.624 -19.659 1.00 90.62 92 ASP A N 1
ATOM 727 C CA . ASP A 1 92 ? 7.674 -7.928 -18.384 1.00 90.62 92 ASP A CA 1
ATOM 728 C C . ASP A 1 92 ? 8.000 -6.659 -17.585 1.00 90.62 92 ASP A C 1
ATOM 730 O O . ASP A 1 92 ? 8.092 -5.566 -18.149 1.00 90.62 92 ASP A O 1
ATOM 734 N N . TYR A 1 93 ? 8.212 -6.799 -16.275 1.00 93.94 93 TYR A N 1
ATOM 735 C CA . TYR A 1 93 ? 8.759 -5.740 -15.419 1.00 93.94 93 TYR A CA 1
ATOM 736 C C . TYR A 1 93 ? 9.696 -6.292 -14.344 1.00 93.94 93 TYR A C 1
ATOM 738 O O . TYR A 1 93 ? 9.662 -7.476 -14.039 1.00 93.94 93 TYR A O 1
ATOM 746 N N . ARG A 1 94 ? 10.561 -5.456 -13.771 1.00 94.06 94 ARG A N 1
ATOM 747 C CA . ARG A 1 94 ? 11.509 -5.835 -12.713 1.00 94.06 94 ARG A CA 1
ATOM 748 C C . ARG A 1 94 ? 12.069 -4.608 -12.003 1.00 94.06 94 ARG A C 1
ATOM 750 O O . ARG A 1 94 ? 11.865 -3.478 -12.447 1.00 94.06 94 ARG A O 1
ATOM 757 N N . THR A 1 95 ? 12.839 -4.845 -10.948 1.00 93.81 95 THR A N 1
ATOM 758 C CA . THR A 1 95 ? 13.674 -3.815 -10.322 1.00 93.81 95 THR A CA 1
ATOM 759 C C . THR A 1 95 ? 15.139 -4.056 -10.641 1.00 93.81 95 THR A C 1
ATOM 761 O O . THR A 1 95 ? 15.614 -5.178 -10.494 1.00 93.81 95 THR A O 1
ATOM 764 N N . VAL A 1 96 ? 15.856 -3.018 -11.060 1.00 91.25 96 VAL A N 1
ATOM 765 C CA . VAL A 1 96 ? 17.298 -3.056 -11.368 1.00 91.25 96 VAL A CA 1
ATOM 766 C C . VAL A 1 96 ? 18.070 -2.055 -10.506 1.00 91.25 96 VAL A C 1
ATOM 768 O O . VAL A 1 96 ? 17.480 -1.351 -9.687 1.00 91.25 96 VAL A O 1
ATOM 771 N N . GLU A 1 97 ? 19.389 -1.979 -10.711 1.00 88.12 97 GLU A N 1
ATOM 772 C CA . GLU A 1 97 ? 20.272 -0.969 -10.099 1.00 88.12 97 GLU A CA 1
ATOM 773 C C . GLU A 1 97 ? 20.286 -1.006 -8.561 1.00 88.12 97 GLU A C 1
ATOM 775 O O . GLU A 1 97 ? 20.480 0.002 -7.886 1.00 88.12 97 GLU A O 1
ATOM 780 N N . LEU A 1 98 ? 20.131 -2.203 -7.991 1.00 83.81 98 LEU A N 1
ATOM 781 C CA . LEU A 1 98 ? 20.346 -2.437 -6.566 1.00 83.81 98 LEU A CA 1
ATOM 782 C C . LEU A 1 98 ? 21.850 -2.532 -6.287 1.00 83.81 98 LEU A C 1
ATOM 784 O O . LEU A 1 98 ? 22.552 -3.346 -6.896 1.00 83.81 98 LEU A O 1
ATOM 788 N N . ASN A 1 99 ? 22.352 -1.727 -5.351 1.00 80.75 99 ASN A N 1
ATOM 789 C CA . ASN A 1 99 ? 23.754 -1.811 -4.945 1.00 80.75 99 ASN A CA 1
ATOM 790 C C . ASN A 1 99 ? 24.007 -3.009 -4.009 1.00 80.75 99 ASN A C 1
ATOM 792 O O . ASN A 1 99 ? 23.090 -3.527 -3.368 1.00 80.75 99 ASN A O 1
ATOM 796 N N . ASP A 1 100 ? 25.264 -3.443 -3.896 1.00 79.50 100 ASP A N 1
ATOM 797 C CA . ASP A 1 100 ? 25.625 -4.640 -3.121 1.00 79.50 100 ASP A CA 1
ATOM 798 C C . ASP A 1 100 ? 25.221 -4.551 -1.642 1.00 79.50 100 ASP A C 1
ATOM 800 O O . ASP A 1 100 ? 24.831 -5.556 -1.047 1.00 79.50 100 ASP A O 1
ATOM 804 N N . ILE A 1 101 ? 25.263 -3.354 -1.045 1.00 79.50 101 ILE A N 1
ATOM 805 C CA . ILE A 1 101 ? 24.866 -3.131 0.353 1.00 79.50 101 ILE A CA 1
ATOM 806 C C . ILE A 1 101 ? 23.356 -3.347 0.512 1.00 79.50 101 ILE A C 1
ATOM 808 O O . ILE A 1 101 ? 22.927 -4.048 1.432 1.00 79.50 101 ILE A O 1
ATOM 812 N N . GLN A 1 102 ? 22.550 -2.785 -0.395 1.00 78.25 102 GLN A N 1
ATOM 813 C CA . GLN A 1 102 ? 21.103 -2.997 -0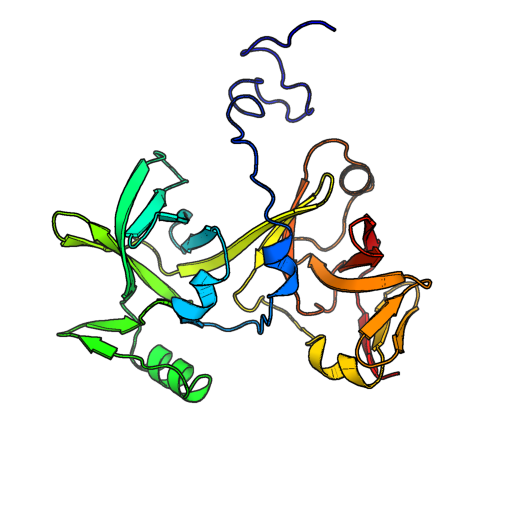.435 1.00 78.25 102 GLN A CA 1
ATOM 814 C C . GLN A 1 102 ? 20.789 -4.479 -0.612 1.00 78.25 102 GLN A C 1
ATOM 816 O O . GLN A 1 102 ? 19.994 -5.024 0.145 1.00 78.25 102 GLN A O 1
ATOM 821 N N . ILE A 1 103 ? 21.459 -5.157 -1.543 1.00 78.50 103 ILE A N 1
ATOM 822 C CA . ILE A 1 103 ? 21.243 -6.584 -1.802 1.00 78.50 103 ILE A CA 1
ATOM 823 C C . ILE A 1 103 ? 21.588 -7.425 -0.577 1.00 78.50 103 ILE A C 1
ATOM 825 O O . ILE A 1 103 ? 20.818 -8.306 -0.212 1.00 78.50 103 ILE A O 1
ATOM 829 N N . GLN A 1 104 ? 22.716 -7.166 0.086 1.00 79.69 104 GLN A N 1
ATOM 830 C CA . GLN A 1 104 ? 23.084 -7.891 1.303 1.00 79.69 104 GLN A CA 1
ATOM 831 C C . GLN A 1 104 ? 22.059 -7.678 2.422 1.00 79.69 104 GLN A C 1
ATOM 833 O O . GLN A 1 104 ? 21.672 -8.642 3.085 1.00 79.69 104 GLN A O 1
ATOM 838 N N . LYS A 1 105 ? 21.574 -6.442 2.608 1.00 81.00 105 LYS A N 1
ATOM 839 C CA . LYS A 1 105 ? 20.505 -6.132 3.569 1.00 81.00 105 LYS A CA 1
ATOM 840 C C . LYS A 1 105 ? 19.210 -6.872 3.215 1.00 81.00 105 LYS A C 1
ATOM 842 O O . LYS A 1 105 ? 18.628 -7.525 4.078 1.00 81.00 105 LYS A O 1
ATOM 847 N N . LEU A 1 106 ? 18.791 -6.814 1.953 1.00 78.12 106 LEU A N 1
ATOM 848 C CA . LEU A 1 106 ? 17.568 -7.446 1.464 1.00 78.12 106 LEU A CA 1
ATOM 849 C C . LEU A 1 106 ? 17.631 -8.969 1.575 1.00 78.12 106 LEU A C 1
ATOM 851 O O . LEU A 1 106 ? 16.686 -9.556 2.088 1.00 78.12 106 LEU A O 1
ATOM 855 N N . LYS A 1 107 ? 18.752 -9.597 1.198 1.00 78.25 107 LYS A N 1
ATOM 856 C CA . LYS A 1 107 ? 18.994 -11.040 1.369 1.00 78.25 107 LYS A CA 1
ATOM 857 C C . LYS A 1 107 ? 18.969 -11.460 2.835 1.00 78.25 107 LYS A C 1
ATOM 859 O O . LYS A 1 107 ? 18.478 -12.536 3.153 1.00 78.25 107 LYS A O 1
ATOM 864 N N . LYS A 1 108 ? 19.492 -10.623 3.737 1.00 80.31 108 LYS A N 1
ATOM 865 C CA . LYS A 1 108 ? 19.479 -10.901 5.178 1.00 80.31 108 LYS A CA 1
ATOM 866 C C . LYS A 1 108 ? 18.061 -10.874 5.751 1.00 80.31 108 LYS A C 1
ATOM 868 O O . LYS A 1 108 ? 17.732 -11.733 6.561 1.00 80.31 108 LYS A O 1
ATOM 873 N N . HIS A 1 109 ? 17.255 -9.881 5.379 1.00 73.81 109 HIS A N 1
ATOM 874 C CA . HIS A 1 109 ? 15.890 -9.738 5.897 1.00 73.81 109 HIS A CA 1
ATOM 875 C C . HIS A 1 109 ? 14.871 -10.606 5.156 1.00 73.81 109 HIS A C 1
ATOM 877 O O . HIS A 1 109 ? 13.842 -10.943 5.728 1.00 73.81 109 HIS A O 1
ATOM 883 N N . ASN A 1 110 ? 15.169 -10.991 3.914 1.00 72.44 110 ASN A N 1
ATOM 884 C CA . ASN A 1 110 ? 14.265 -11.738 3.051 1.00 72.44 110 ASN A CA 1
ATOM 885 C C . ASN A 1 110 ? 14.994 -12.890 2.325 1.00 72.44 110 ASN A C 1
ATOM 887 O O . ASN A 1 110 ? 15.099 -12.891 1.094 1.00 72.44 110 ASN A O 1
ATOM 891 N N . PRO A 1 111 ? 15.535 -13.872 3.069 1.00 74.69 111 PRO A N 1
ATOM 892 C CA . PRO A 1 111 ? 16.331 -14.963 2.501 1.00 74.69 111 PRO A CA 1
ATOM 893 C C . PRO A 1 111 ? 15.536 -15.891 1.570 1.00 74.69 111 PRO A C 1
ATOM 895 O O . PRO A 1 111 ? 16.136 -16.674 0.840 1.00 74.69 111 PRO A O 1
ATOM 898 N N . GLN A 1 112 ? 14.203 -15.822 1.598 1.00 75.50 112 GLN A N 1
ATOM 899 C CA . GLN A 1 112 ? 13.311 -16.600 0.740 1.00 75.50 112 GLN A CA 1
ATOM 900 C C . GLN A 1 112 ? 13.275 -16.116 -0.714 1.00 75.50 112 GLN A C 1
ATOM 902 O O . GLN A 1 112 ? 12.799 -16.846 -1.581 1.00 75.50 112 GLN A O 1
ATOM 907 N N . TYR A 1 113 ? 13.732 -14.891 -0.985 1.00 75.25 113 TYR A N 1
ATOM 908 C CA . TYR A 1 113 ? 13.668 -14.302 -2.315 1.00 75.25 113 TYR A CA 1
ATOM 909 C C . TYR A 1 113 ? 14.984 -14.469 -3.075 1.00 75.25 113 TYR A C 1
ATOM 911 O O . TYR A 1 113 ? 16.072 -14.278 -2.526 1.00 75.25 113 TYR A O 1
ATOM 919 N N . ASP A 1 114 ? 14.874 -14.788 -4.365 1.00 74.88 114 ASP A N 1
ATOM 920 C CA . ASP A 1 114 ? 16.023 -14.905 -5.257 1.00 74.88 114 ASP A CA 1
ATOM 921 C C . ASP A 1 114 ? 16.368 -13.541 -5.871 1.00 74.88 114 ASP A C 1
ATOM 923 O O . ASP A 1 114 ? 15.586 -12.945 -6.614 1.00 74.88 114 ASP A O 1
ATOM 927 N N . PHE A 1 115 ? 17.549 -13.030 -5.532 1.00 72.81 11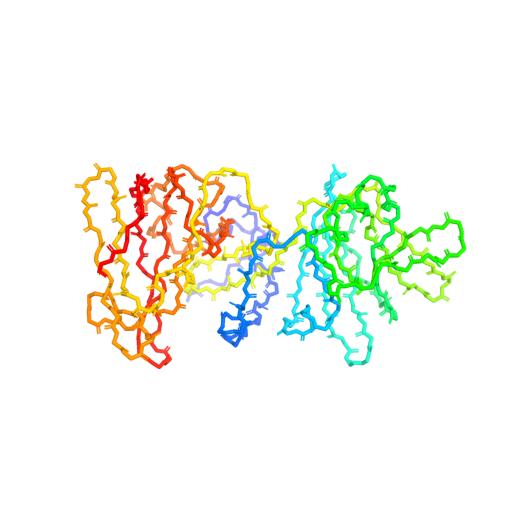5 PHE A N 1
ATOM 928 C CA . PHE A 1 115 ? 18.097 -11.808 -6.114 1.00 72.81 115 PHE A CA 1
ATOM 929 C C . PHE A 1 115 ? 19.127 -12.218 -7.159 1.00 72.81 115 PHE A C 1
ATOM 931 O O . PHE A 1 115 ? 20.241 -12.634 -6.813 1.00 72.81 115 PHE A O 1
ATOM 938 N N . LEU A 1 116 ? 18.731 -12.101 -8.424 1.00 67.12 116 LEU A N 1
ATOM 939 C CA . LEU A 1 116 ? 19.507 -12.559 -9.563 1.00 67.12 116 LEU A CA 1
ATOM 940 C C . LEU A 1 116 ? 20.567 -11.532 -9.969 1.00 67.12 116 LEU A C 1
ATOM 942 O O . LEU A 1 116 ? 20.346 -10.320 -9.975 1.00 67.12 116 LEU A O 1
ATOM 946 N N . ASN A 1 117 ? 21.708 -12.051 -10.414 1.00 64.31 117 ASN A N 1
ATOM 947 C CA . ASN A 1 117 ? 22.718 -11.275 -11.121 1.00 64.31 117 ASN A CA 1
ATOM 948 C C . ASN A 1 117 ? 22.566 -11.583 -12.608 1.00 64.31 117 ASN A C 1
ATOM 950 O O . ASN A 1 117 ? 22.802 -12.721 -13.018 1.00 64.31 117 ASN A O 1
ATOM 954 N N . VAL A 1 118 ? 22.188 -10.604 -13.431 1.00 54.28 118 VAL A N 1
ATOM 955 C CA . VAL A 1 118 ? 22.150 -10.806 -14.884 1.00 54.28 118 VAL A CA 1
ATOM 956 C C . VAL A 1 118 ? 23.034 -9.793 -15.585 1.00 54.28 118 VAL A C 1
ATOM 958 O O . VAL A 1 118 ? 22.783 -8.590 -15.608 1.00 54.28 118 VAL A O 1
ATOM 961 N N . GLY A 1 119 ? 24.105 -10.317 -16.181 1.00 62.69 119 GLY A N 1
ATOM 962 C CA . GLY A 1 119 ? 25.157 -9.504 -16.778 1.00 62.69 119 GLY A CA 1
ATOM 963 C C . GLY A 1 119 ? 25.853 -8.639 -15.725 1.00 62.69 119 GLY A C 1
ATOM 964 O O . GLY A 1 119 ? 26.233 -9.129 -14.666 1.00 62.69 119 GLY A O 1
ATOM 965 N N . THR A 1 120 ? 26.024 -7.351 -16.023 1.00 57.09 120 THR A N 1
ATOM 966 C CA . THR A 1 120 ? 26.645 -6.359 -15.126 1.00 57.09 120 THR A CA 1
ATOM 967 C C . THR A 1 120 ? 25.666 -5.715 -14.141 1.00 57.09 120 THR A C 1
ATOM 969 O O . THR A 1 120 ? 26.072 -4.821 -13.404 1.00 57.09 120 THR A O 1
ATOM 972 N N . HIS A 1 121 ? 24.389 -6.113 -14.137 1.00 63.75 121 HIS A N 1
ATOM 973 C CA . HIS A 1 121 ? 23.360 -5.501 -13.299 1.00 63.75 121 HIS A CA 1
ATOM 974 C C . HIS A 1 121 ? 22.667 -6.556 -12.434 1.00 63.75 121 HIS A C 1
ATOM 976 O O . HIS A 1 121 ? 22.207 -7.594 -12.915 1.00 63.75 121 HIS A O 1
ATOM 982 N N . ASN A 1 122 ? 22.559 -6.266 -11.143 1.00 73.44 122 ASN A N 1
ATOM 983 C CA . ASN A 1 122 ? 21.732 -7.044 -10.234 1.00 73.44 122 ASN A CA 1
ATOM 984 C C . ASN A 1 122 ? 20.268 -6.640 -10.452 1.00 73.44 122 ASN A C 1
ATOM 986 O O . ASN A 1 122 ? 19.965 -5.442 -10.509 1.00 73.44 122 ASN A O 1
ATOM 990 N N . TYR A 1 123 ? 19.368 -7.615 -10.579 1.00 85.19 123 TYR A N 1
ATOM 991 C CA . TYR A 1 123 ? 17.936 -7.345 -10.658 1.00 85.19 123 TYR A CA 1
ATOM 992 C C . TYR A 1 123 ? 17.135 -8.240 -9.721 1.00 85.19 123 TYR A C 1
ATOM 994 O O . TYR A 1 123 ? 17.569 -9.306 -9.289 1.00 85.19 123 TYR A O 1
ATOM 1002 N N . PHE A 1 124 ? 15.923 -7.789 -9.438 1.00 88.62 124 PHE A N 1
ATOM 1003 C CA . PHE A 1 124 ? 14.928 -8.538 -8.702 1.00 88.62 124 PHE A CA 1
ATOM 1004 C C . PHE A 1 124 ? 13.662 -8.729 -9.537 1.00 88.62 124 PHE A C 1
ATOM 1006 O O . PHE A 1 124 ? 13.181 -7.779 -10.164 1.00 88.62 124 PHE A O 1
ATOM 1013 N N . ASP A 1 125 ? 13.128 -9.953 -9.543 1.00 89.50 125 ASP A N 1
ATOM 1014 C CA . ASP A 1 125 ? 11.927 -10.330 -10.293 1.00 89.50 125 ASP A CA 1
ATOM 1015 C C . ASP A 1 125 ? 10.637 -9.875 -9.581 1.00 89.50 125 ASP A C 1
ATOM 1017 O O . ASP A 1 125 ? 9.832 -10.653 -9.062 1.00 89.50 125 ASP A O 1
ATOM 1021 N N . GLY A 1 126 ? 10.481 -8.557 -9.499 1.00 92.19 126 GLY A N 1
ATOM 1022 C CA . GLY A 1 126 ? 9.432 -7.886 -8.745 1.00 92.19 126 GLY A CA 1
ATOM 1023 C C . GLY A 1 126 ? 9.793 -6.433 -8.455 1.00 92.19 126 GLY A C 1
ATOM 1024 O O . GLY A 1 126 ? 10.580 -5.818 -9.183 1.00 92.19 126 GLY A O 1
ATOM 1025 N N . ILE A 1 127 ? 9.223 -5.882 -7.387 1.00 94.38 127 ILE A N 1
ATOM 1026 C CA . ILE A 1 127 ? 9.396 -4.487 -6.974 1.00 94.38 127 ILE A CA 1
ATOM 1027 C C . ILE A 1 127 ? 10.175 -4.417 -5.658 1.00 94.38 127 ILE A C 1
ATOM 1029 O O . ILE A 1 127 ? 9.810 -5.081 -4.691 1.00 94.38 127 ILE A O 1
ATOM 1033 N N . VAL A 1 128 ? 11.238 -3.609 -5.621 1.00 92.19 128 VAL A N 1
ATOM 1034 C CA . VAL A 1 128 ? 12.083 -3.387 -4.434 1.00 92.19 128 VAL A CA 1
ATOM 1035 C C . VAL A 1 128 ? 12.230 -1.893 -4.180 1.00 92.19 128 VAL A C 1
ATOM 1037 O O . VAL A 1 128 ? 12.512 -1.129 -5.106 1.00 92.19 128 VAL A O 1
ATOM 1040 N N . GLU A 1 129 ? 12.080 -1.475 -2.926 1.00 91.50 129 GLU A N 1
ATOM 1041 C CA . GLU A 1 129 ? 12.331 -0.094 -2.521 1.00 91.50 129 GLU A CA 1
ATOM 1042 C C . GLU A 1 129 ? 13.803 0.292 -2.765 1.00 91.50 129 GLU A C 1
ATOM 1044 O O . GLU A 1 129 ? 14.740 -0.425 -2.411 1.00 91.50 129 GLU A O 1
ATOM 1049 N N . GLY A 1 130 ? 14.024 1.454 -3.378 1.00 90.38 130 GLY A N 1
ATOM 1050 C CA . GLY A 1 130 ? 15.352 2.013 -3.611 1.00 90.38 130 GLY A CA 1
ATOM 1051 C C . GLY A 1 130 ? 16.083 1.509 -4.860 1.00 90.38 130 GLY A C 1
ATOM 1052 O O . GLY A 1 130 ? 17.171 2.016 -5.124 1.00 90.38 130 GLY A O 1
ATOM 1053 N N . GLY A 1 131 ? 15.521 0.568 -5.628 1.00 92.44 131 GLY A N 1
ATOM 1054 C CA . GLY A 1 131 ? 16.000 0.224 -6.978 1.00 92.44 131 GLY A CA 1
ATOM 1055 C C . GLY A 1 131 ? 15.227 0.957 -8.079 1.00 92.44 131 GLY A C 1
ATOM 1056 O O . GLY A 1 131 ? 14.286 1.687 -7.790 1.00 92.44 131 GLY A O 1
ATOM 1057 N N . HIS A 1 132 ? 15.587 0.773 -9.349 1.00 94.62 132 HIS A N 1
ATOM 1058 C CA . HIS A 1 132 ? 14.904 1.417 -10.482 1.00 94.62 132 HIS A CA 1
ATOM 1059 C C . HIS A 1 132 ? 13.840 0.506 -11.101 1.00 94.62 132 HIS A C 1
ATOM 1061 O O . HIS A 1 132 ? 14.103 -0.661 -11.405 1.00 94.62 132 HIS A O 1
ATOM 1067 N N . PHE A 1 133 ? 12.638 1.045 -11.324 1.00 95.62 133 PHE A N 1
ATOM 1068 C CA . PHE A 1 133 ? 11.553 0.316 -11.978 1.00 95.62 133 PHE A CA 1
ATOM 1069 C C . PHE A 1 133 ? 11.855 0.179 -13.465 1.00 95.62 133 PHE A C 1
ATOM 1071 O O . PHE A 1 133 ? 12.060 1.175 -14.150 1.00 95.62 133 PHE A O 1
ATOM 1078 N N . THR A 1 134 ? 11.884 -1.051 -13.965 1.00 94.25 134 THR A N 1
ATOM 1079 C CA . THR A 1 134 ? 12.215 -1.354 -15.359 1.00 94.25 134 THR A CA 1
ATOM 1080 C C . THR A 1 134 ? 11.131 -2.216 -15.977 1.00 94.25 134 THR A C 1
ATOM 1082 O O . THR A 1 134 ? 10.674 -3.167 -15.349 1.00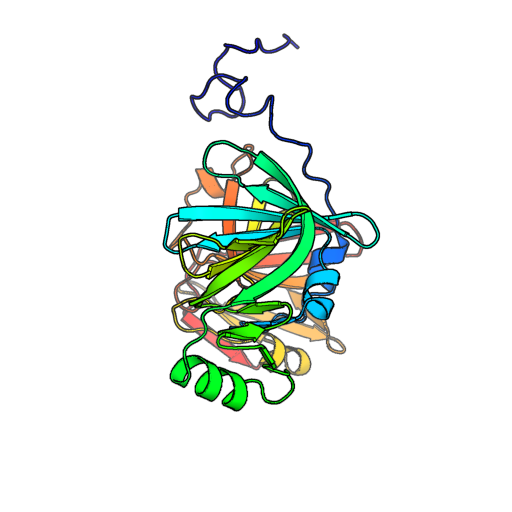 94.25 134 THR A O 1
ATOM 1085 N N . TRP A 1 135 ? 10.742 -1.935 -17.216 1.00 94.12 135 TRP A N 1
ATOM 1086 C CA . TRP A 1 135 ? 9.756 -2.728 -17.947 1.00 94.12 135 TRP A CA 1
ATOM 1087 C C . TRP A 1 135 ? 10.192 -2.997 -19.388 1.00 94.12 135 TRP A C 1
ATOM 1089 O O . TRP A 1 135 ? 10.935 -2.220 -19.993 1.00 94.12 135 TRP A O 1
ATOM 1099 N N . GLU A 1 136 ? 9.759 -4.135 -19.926 1.00 92.44 136 GLU A N 1
ATOM 1100 C CA . GLU A 1 136 ? 10.112 -4.601 -21.266 1.00 92.44 136 GLU A CA 1
ATOM 1101 C C . GLU A 1 136 ? 9.127 -4.072 -22.309 1.00 92.44 136 GLU A C 1
ATOM 1103 O O . GLU A 1 136 ? 7.934 -4.379 -22.277 1.00 92.44 136 GLU A O 1
ATOM 1108 N N . ARG A 1 137 ? 9.648 -3.324 -23.278 1.00 88.06 137 ARG A N 1
ATOM 1109 C CA . ARG A 1 137 ? 8.957 -2.865 -24.483 1.00 88.06 137 ARG A CA 1
ATOM 1110 C C . ARG A 1 137 ? 9.362 -3.722 -25.685 1.00 88.06 137 ARG A C 1
ATOM 1112 O O . ARG A 1 137 ? 10.277 -4.535 -25.618 1.00 88.06 137 ARG A O 1
ATOM 1119 N N . ALA A 1 138 ? 8.698 -3.514 -26.822 1.00 85.00 138 ALA A N 1
ATOM 1120 C CA . ALA A 1 138 ? 9.000 -4.239 -28.060 1.00 85.00 138 ALA A CA 1
ATOM 1121 C C . ALA A 1 138 ? 10.455 -4.063 -28.550 1.00 85.00 138 ALA A C 1
ATOM 1123 O O . ALA A 1 138 ? 10.974 -4.941 -29.232 1.00 85.00 138 ALA A O 1
ATOM 1124 N N . ASP A 1 139 ? 11.090 -2.942 -28.209 1.00 85.88 139 ASP A N 1
ATOM 1125 C CA . ASP A 1 139 ? 12.435 -2.527 -28.613 1.00 85.88 139 ASP A CA 1
ATOM 1126 C C . ASP A 1 139 ? 13.500 -2.679 -27.510 1.00 85.88 139 ASP A C 1
ATOM 1128 O O . ASP A 1 139 ? 14.664 -2.350 -27.736 1.00 85.88 139 ASP A O 1
ATOM 1132 N N . GLY A 1 140 ? 13.135 -3.212 -26.338 1.00 88.56 140 GLY A N 1
ATOM 1133 C CA . GLY A 1 140 ? 14.053 -3.455 -25.224 1.00 88.56 140 GLY A CA 1
ATOM 1134 C C . GLY A 1 140 ? 13.508 -2.986 -23.877 1.00 88.56 140 GLY A C 1
ATOM 1135 O O . GLY A 1 140 ? 12.319 -2.725 -23.720 1.00 88.56 140 GLY A O 1
ATOM 1136 N N . PHE A 1 141 ? 14.384 -2.882 -22.880 1.00 89.88 141 PHE A N 1
ATOM 1137 C CA . PHE A 1 141 ? 14.006 -2.449 -21.534 1.00 89.88 141 PHE A CA 1
ATOM 1138 C C . PHE A 1 141 ? 14.066 -0.928 -21.391 1.00 89.88 141 PHE A C 1
ATOM 1140 O O . PHE A 1 141 ? 14.984 -0.276 -21.884 1.00 89.88 141 PHE A O 1
ATOM 1147 N N . THR A 1 142 ? 13.085 -0.365 -20.691 1.00 91.38 142 THR A N 1
ATOM 1148 C CA . THR A 1 142 ? 13.072 1.037 -20.257 1.00 91.38 142 THR A CA 1
ATOM 1149 C C . THR A 1 142 ? 13.062 1.085 -18.738 1.00 91.38 142 THR A C 1
ATOM 1151 O O . THR A 1 142 ? 12.337 0.309 -18.121 1.00 91.38 142 THR A O 1
ATOM 1154 N N . SER A 1 143 ? 13.839 1.999 -18.156 1.00 93.38 143 SER A N 1
ATOM 1155 C CA . SER A 1 143 ? 13.936 2.198 -16.708 1.00 93.38 143 SER A CA 1
ATOM 1156 C C . SER A 1 143 ? 13.416 3.573 -16.297 1.00 93.38 143 SER A C 1
ATOM 1158 O O . SER A 1 143 ? 13.510 4.540 -17.057 1.00 93.38 143 SER A O 1
ATOM 1160 N N . SER A 1 144 ? 12.903 3.666 -15.074 1.00 94.44 144 SER A N 1
ATOM 1161 C CA . SER A 1 144 ? 12.550 4.926 -14.427 1.00 94.44 144 SER A CA 1
ATOM 1162 C C . SER A 1 144 ? 13.781 5.799 -14.177 1.00 94.44 144 SER A C 1
ATOM 1164 O O . SER A 1 144 ? 14.889 5.300 -13.965 1.00 94.44 144 SER A O 1
ATOM 1166 N N . LYS A 1 145 ? 13.588 7.121 -14.153 1.00 94.00 145 LYS A N 1
ATOM 1167 C CA . LYS A 1 145 ? 14.655 8.092 -13.856 1.00 94.00 145 LYS A CA 1
ATOM 1168 C C . LYS A 1 145 ? 15.046 8.087 -12.385 1.00 94.00 145 LYS A C 1
ATOM 1170 O O . LYS A 1 145 ? 16.203 8.334 -12.060 1.00 94.00 145 LYS A O 1
ATOM 1175 N N . GLY A 1 146 ? 14.072 7.878 -11.503 1.00 94.62 146 GLY A N 1
ATOM 1176 C CA . GLY A 1 146 ? 14.284 7.795 -10.063 1.00 94.62 146 GLY A CA 1
ATOM 1177 C C . GLY A 1 146 ? 14.199 6.368 -9.539 1.00 94.62 146 GLY A C 1
ATOM 1178 O O . GLY A 1 146 ? 13.564 5.503 -10.147 1.00 94.62 146 GLY A O 1
ATOM 1179 N N . ALA A 1 147 ? 14.770 6.167 -8.356 1.00 95.12 147 ALA A N 1
ATOM 1180 C CA . ALA A 1 147 ? 14.577 4.955 -7.580 1.00 95.12 147 ALA A CA 1
ATOM 1181 C C . ALA A 1 147 ? 13.134 4.878 -7.064 1.00 95.12 147 ALA A C 1
ATOM 1183 O O . ALA A 1 147 ? 12.538 5.891 -6.694 1.00 95.12 147 ALA A O 1
ATOM 1184 N N . ILE A 1 148 ? 12.581 3.675 -7.019 1.00 96.06 148 ILE A N 1
ATOM 1185 C CA . ILE A 1 148 ? 11.283 3.343 -6.449 1.00 96.06 148 ILE A CA 1
ATOM 1186 C C . ILE A 1 148 ? 11.265 3.787 -4.979 1.00 96.06 148 ILE A C 1
ATOM 1188 O O . ILE A 1 148 ? 12.103 3.363 -4.186 1.00 96.06 148 ILE A O 1
ATOM 1192 N N . SER A 1 149 ? 10.315 4.644 -4.616 1.00 93.25 149 SER A N 1
ATOM 1193 C CA . SER A 1 149 ? 10.172 5.197 -3.262 1.00 93.25 149 SER A CA 1
ATOM 1194 C C . SER A 1 149 ? 8.836 4.858 -2.613 1.00 93.25 149 SER A C 1
ATOM 1196 O O . SER A 1 149 ? 8.711 4.924 -1.394 1.00 93.25 149 SER A O 1
ATOM 1198 N N . LYS A 1 150 ? 7.826 4.500 -3.411 1.00 93.88 150 LYS A N 1
ATOM 1199 C CA . LYS A 1 150 ? 6.538 4.019 -2.915 1.00 93.88 150 LYS A CA 1
ATOM 1200 C C . LYS A 1 150 ? 6.014 2.900 -3.787 1.00 93.88 150 LYS A C 1
ATOM 1202 O O . LYS A 1 150 ? 6.167 2.936 -5.007 1.00 93.88 150 LYS A O 1
ATOM 1207 N N . LEU A 1 151 ? 5.320 1.982 -3.138 1.00 94.81 151 LEU A N 1
ATOM 1208 C CA . LEU A 1 151 ? 4.526 0.935 -3.748 1.00 94.81 151 LEU A CA 1
ATOM 1209 C C . LEU A 1 151 ? 3.205 0.871 -2.987 1.00 94.81 151 LEU A C 1
ATOM 1211 O O . LEU A 1 151 ? 3.205 0.731 -1.763 1.00 94.81 151 LEU A O 1
ATOM 1215 N N . TYR A 1 152 ? 2.091 1.019 -3.693 1.00 93.38 152 TYR A N 1
ATOM 1216 C CA . TYR A 1 152 ? 0.769 1.042 -3.075 1.00 93.38 152 TYR A CA 1
ATOM 1217 C C . TYR A 1 152 ? -0.298 0.478 -4.004 1.00 93.38 152 TYR A C 1
ATOM 1219 O O . TYR A 1 152 ? -0.169 0.510 -5.229 1.00 93.38 152 TYR A O 1
ATOM 1227 N N . ILE A 1 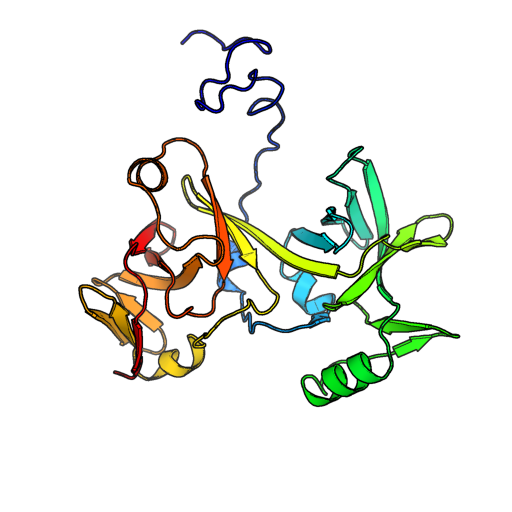153 ? -1.379 -0.009 -3.410 1.00 91.94 153 ILE A N 1
ATOM 1228 C CA . ILE A 1 153 ? -2.631 -0.290 -4.112 1.00 91.94 153 ILE A CA 1
ATOM 1229 C C . ILE A 1 153 ? -3.638 0.800 -3.779 1.00 91.94 153 ILE A C 1
ATOM 1231 O O . ILE A 1 153 ? -3.522 1.487 -2.764 1.00 91.94 153 ILE A O 1
ATOM 1235 N N . ARG A 1 154 ? -4.636 0.980 -4.638 1.00 89.88 154 ARG A N 1
ATOM 1236 C CA . ARG A 1 154 ? -5.670 1.989 -4.432 1.00 89.88 154 ARG A CA 1
ATOM 1237 C C . ARG A 1 154 ? -7.012 1.309 -4.248 1.00 89.88 154 ARG A C 1
ATOM 1239 O O . ARG A 1 154 ? -7.459 0.593 -5.135 1.00 89.88 154 ARG A O 1
ATOM 1246 N N . GLN A 1 155 ? -7.653 1.589 -3.125 1.00 83.69 155 GLN A N 1
ATOM 1247 C CA . GLN A 1 155 ? -8.943 1.028 -2.752 1.00 83.69 155 GLN A CA 1
ATOM 1248 C C . GLN A 1 155 ? -9.956 2.135 -2.513 1.00 83.69 155 GLN A C 1
ATOM 1250 O O . GLN A 1 155 ? -9.620 3.194 -1.992 1.00 83.69 155 GLN A O 1
ATOM 1255 N N . THR A 1 156 ? -11.201 1.909 -2.920 1.00 82.25 156 THR A N 1
ATOM 1256 C CA . THR A 1 156 ? -12.293 2.851 -2.662 1.00 82.25 156 THR A CA 1
ATOM 1257 C C . THR A 1 156 ? -13.275 2.213 -1.707 1.00 82.25 156 THR A C 1
ATOM 1259 O O . THR A 1 156 ? -13.828 1.168 -2.020 1.00 82.25 156 THR A O 1
ATOM 1262 N N . ILE A 1 157 ? -13.509 2.855 -0.566 1.00 78.06 157 ILE A N 1
ATOM 1263 C CA . ILE A 1 157 ? -14.482 2.399 0.425 1.00 78.06 157 ILE A CA 1
ATOM 1264 C C . ILE A 1 157 ? -15.394 3.579 0.744 1.00 78.06 157 ILE A C 1
ATOM 1266 O O . ILE A 1 157 ? -14.963 4.579 1.321 1.00 78.06 157 ILE A O 1
ATOM 1270 N N . GLY A 1 158 ? -16.655 3.508 0.316 1.00 78.31 158 GLY A N 1
ATOM 1271 C CA . GLY A 1 158 ? -17.569 4.651 0.382 1.00 78.31 158 GLY A CA 1
ATOM 1272 C C . GLY A 1 158 ? -17.003 5.880 -0.346 1.00 78.31 158 GLY A C 1
ATOM 1273 O O . GLY A 1 158 ? -16.700 5.821 -1.535 1.00 78.31 158 GLY A O 1
ATOM 1274 N N . ASN A 1 159 ? -16.832 6.993 0.377 1.00 80.00 159 ASN A N 1
ATOM 1275 C CA . ASN A 1 159 ? -16.242 8.236 -0.145 1.00 80.00 159 ASN A CA 1
ATOM 1276 C C . ASN A 1 159 ? -14.730 8.353 0.133 1.00 80.00 159 ASN A C 1
ATOM 1278 O O . ASN A 1 159 ? -14.156 9.434 0.001 1.00 80.00 159 ASN A O 1
ATOM 1282 N N . TYR A 1 160 ? -14.067 7.274 0.537 1.00 83.62 160 TYR A N 1
ATOM 1283 C CA . TYR A 1 160 ? -12.644 7.291 0.860 1.00 83.62 160 TYR A CA 1
ATOM 1284 C C . TYR A 1 160 ? -11.858 6.582 -0.229 1.00 83.62 160 TYR A C 1
ATOM 1286 O O . TYR A 1 160 ? -12.144 5.438 -0.571 1.00 83.62 160 TYR A O 1
ATOM 1294 N N . LEU A 1 161 ? -10.862 7.279 -0.767 1.00 88.06 161 LEU A N 1
ATOM 1295 C CA . LEU A 1 161 ? -9.871 6.728 -1.672 1.00 88.06 161 LEU A CA 1
ATOM 1296 C C . LEU A 1 161 ? -8.599 6.449 -0.873 1.00 88.06 161 LEU A C 1
ATOM 1298 O O . LEU A 1 161 ? -7.871 7.364 -0.501 1.00 88.06 161 LEU A O 1
ATOM 1302 N N . LEU A 1 162 ? -8.349 5.187 -0.577 1.00 89.56 162 LEU A N 1
ATOM 1303 C CA . LEU A 1 162 ? -7.235 4.754 0.247 1.00 89.56 162 LEU A CA 1
ATOM 1304 C C . LEU A 1 162 ? -6.096 4.285 -0.654 1.00 89.56 162 LEU A C 1
ATOM 1306 O O . LEU A 1 162 ? -6.231 3.302 -1.378 1.00 89.56 162 LEU A O 1
ATOM 1310 N N . ASN A 1 163 ? -4.968 4.983 -0.603 1.00 92.38 163 ASN A N 1
ATOM 1311 C CA . ASN A 1 163 ? -3.704 4.494 -1.133 1.00 92.38 163 ASN A CA 1
ATOM 1312 C C . ASN A 1 163 ? -3.046 3.658 -0.039 1.00 92.38 163 ASN A C 1
ATOM 1314 O O . ASN A 1 163 ? -2.443 4.184 0.899 1.00 92.38 163 ASN A O 1
ATOM 1318 N N . VAL A 1 164 ? -3.223 2.351 -0.134 1.00 91.12 164 VAL A N 1
ATOM 1319 C CA . VAL A 1 164 ? -2.748 1.400 0.857 1.00 91.12 164 VAL A CA 1
ATOM 1320 C C . VAL A 1 164 ? -1.301 1.052 0.536 1.00 91.12 164 VAL A C 1
ATOM 1322 O O . VAL A 1 164 ? -1.015 0.401 -0.470 1.00 91.12 164 VAL A O 1
ATOM 1325 N N . ASN A 1 165 ? -0.384 1.557 1.357 1.00 91.88 165 ASN A N 1
ATOM 1326 C CA . ASN A 1 165 ? 1.046 1.393 1.148 1.00 91.88 165 ASN A CA 1
ATOM 1327 C C . ASN A 1 165 ? 1.459 -0.045 1.452 1.00 91.88 165 ASN A C 1
ATOM 1329 O O . ASN A 1 165 ? 1.117 -0.591 2.497 1.00 91.88 165 ASN A O 1
ATOM 1333 N N . LEU A 1 166 ? 2.211 -0.632 0.525 1.00 89.19 166 LEU A N 1
ATOM 1334 C CA . LEU A 1 166 ? 2.771 -1.972 0.660 1.00 89.19 166 LEU A CA 1
ATOM 1335 C C . LEU A 1 166 ? 4.175 -1.932 1.276 1.00 89.19 166 LEU A C 1
ATOM 1337 O O . LEU A 1 166 ? 4.571 -2.848 1.992 1.00 89.19 166 LEU A O 1
ATOM 1341 N N . PHE A 1 167 ? 4.930 -0.865 1.017 1.00 89.44 167 PHE A N 1
ATOM 1342 C CA . PHE A 1 167 ? 6.223 -0.649 1.659 1.00 89.44 167 PHE A CA 1
ATOM 1343 C C . PHE A 1 167 ? 6.085 -0.145 3.096 1.00 89.44 167 PHE A C 1
ATOM 1345 O O . PHE A 1 167 ? 5.125 0.581 3.397 1.00 89.44 167 PHE A O 1
ATOM 1352 N N . PRO A 1 168 ? 7.068 -0.461 3.961 1.00 82.44 168 PRO A N 1
ATOM 1353 C CA . PRO A 1 168 ? 7.078 0.026 5.327 1.00 82.44 168 PRO A CA 1
ATOM 1354 C C . PRO A 1 168 ? 7.096 1.553 5.346 1.00 82.44 168 PRO A C 1
ATOM 1356 O O . PRO A 1 168 ? 7.734 2.220 4.529 1.00 82.44 168 PRO A O 1
ATOM 1359 N N . GLN A 1 169 ? 6.349 2.115 6.286 1.00 85.81 169 GLN A N 1
ATOM 1360 C CA . GLN A 1 169 ? 6.243 3.557 6.455 1.00 85.81 169 GLN A CA 1
ATOM 1361 C C . GLN A 1 169 ? 7.233 4.034 7.525 1.00 85.81 169 GLN A C 1
ATOM 1363 O O . GLN A 1 169 ? 7.732 3.262 8.341 1.00 85.81 169 GLN A O 1
ATOM 1368 N N . LYS A 1 170 ? 7.565 5.329 7.522 1.00 84.62 170 LYS A N 1
ATOM 1369 C CA . LYS A 1 170 ? 8.462 5.912 8.534 1.00 84.62 170 LYS A CA 1
ATOM 1370 C C . LYS A 1 170 ? 7.697 6.200 9.821 1.00 84.62 170 LYS A C 1
ATOM 1372 O O . LYS A 1 170 ? 6.623 6.791 9.763 1.00 84.62 170 LYS A O 1
ATOM 1377 N N . GLY A 1 171 ? 8.278 5.848 10.966 1.00 85.75 171 GLY A N 1
ATOM 1378 C CA . GLY A 1 171 ? 7.656 6.028 12.280 1.00 85.75 171 GLY A CA 1
ATOM 1379 C C . GLY A 1 171 ? 7.745 4.775 13.145 1.00 85.75 171 GLY A C 1
ATOM 1380 O O . GLY A 1 171 ? 8.464 3.835 12.812 1.00 85.75 171 GLY A O 1
ATOM 1381 N N . GLU A 1 172 ? 7.026 4.786 14.265 1.00 88.88 172 GLU A N 1
ATOM 1382 C CA . GLU A 1 172 ? 6.855 3.620 15.130 1.00 88.88 172 GLU A CA 1
ATOM 1383 C C . GLU A 1 172 ? 5.541 2.913 14.787 1.00 88.88 172 GLU A C 1
ATOM 1385 O O . GLU A 1 172 ? 4.486 3.547 14.744 1.00 88.88 172 GLU A O 1
ATOM 1390 N N . PHE A 1 173 ? 5.614 1.601 14.561 1.00 88.12 173 PHE A N 1
ATOM 1391 C CA . PHE A 1 173 ? 4.489 0.778 14.129 1.00 88.12 173 PHE A CA 1
ATOM 1392 C C . PHE A 1 173 ? 4.370 -0.498 14.962 1.00 88.12 173 PHE A C 1
ATOM 1394 O O . PHE A 1 173 ? 5.355 -0.996 15.515 1.00 88.12 173 PHE A O 1
ATOM 1401 N N . LYS A 1 174 ? 3.151 -1.035 15.028 1.00 86.75 174 LYS A N 1
ATOM 1402 C CA . LYS A 1 174 ? 2.830 -2.336 15.618 1.00 86.75 174 LYS A CA 1
ATOM 1403 C C . LYS A 1 174 ? 2.082 -3.181 14.594 1.00 86.75 174 LYS A C 1
ATOM 1405 O O . LYS A 1 174 ? 1.077 -2.732 14.037 1.00 86.75 174 LYS A O 1
ATOM 1410 N N . SER A 1 175 ? 2.565 -4.399 14.358 1.00 82.31 175 SER A N 1
ATOM 1411 C CA . SER A 1 175 ? 1.885 -5.342 13.471 1.00 82.31 175 SER A CA 1
ATOM 1412 C C . SER A 1 175 ? 0.632 -5.884 14.148 1.00 82.31 175 SER A C 1
ATOM 1414 O O . SER A 1 175 ? 0.688 -6.345 15.288 1.00 82.31 175 SER A O 1
ATOM 1416 N N . ILE A 1 176 ? -0.503 -5.853 13.447 1.00 77.19 176 ILE A N 1
ATOM 1417 C CA . ILE A 1 176 ? -1.769 -6.367 13.979 1.00 77.19 176 ILE A CA 1
ATOM 1418 C C . ILE A 1 176 ? -1.732 -7.888 14.204 1.00 77.19 176 ILE A C 1
ATOM 1420 O O . ILE A 1 176 ? -2.376 -8.386 15.131 1.00 77.19 176 ILE A O 1
ATOM 1424 N N . ASP A 1 177 ? -0.920 -8.610 13.423 1.00 74.75 177 ASP A N 1
ATOM 1425 C CA . ASP A 1 177 ? -0.762 -10.068 13.502 1.00 74.75 177 ASP A CA 1
ATOM 1426 C C . ASP A 1 177 ? -0.324 -10.533 14.896 1.00 74.75 177 ASP A C 1
ATOM 1428 O O . ASP A 1 177 ? -0.723 -11.603 15.358 1.00 74.75 177 ASP A O 1
ATOM 1432 N N . GLU A 1 178 ? 0.440 -9.707 15.619 1.00 75.75 178 GLU A N 1
ATOM 1433 C CA . GLU A 1 178 ? 0.912 -10.013 16.974 1.00 75.75 178 GLU A CA 1
ATOM 1434 C C . GLU A 1 178 ? -0.226 -10.156 18.002 1.00 75.75 178 GLU A C 1
ATOM 1436 O O . GLU A 1 178 ? -0.006 -10.699 19.094 1.00 75.75 178 GLU A O 1
ATOM 1441 N N . PHE A 1 179 ? -1.426 -9.675 17.660 1.00 78.06 179 PHE A N 1
ATOM 1442 C CA . PHE A 1 179 ? -2.584 -9.556 18.546 1.00 78.06 179 PHE A CA 1
ATOM 1443 C C . PHE A 1 179 ? -3.791 -10.387 18.090 1.00 78.06 179 PHE A C 1
ATOM 1445 O O . PHE A 1 179 ? -4.738 -10.565 18.862 1.00 78.06 179 PHE A O 1
ATOM 1452 N N . LEU A 1 180 ? -3.754 -10.953 16.875 1.00 72.75 180 LEU A N 1
ATOM 1453 C CA . LEU A 1 180 ? -4.859 -11.721 16.285 1.00 72.75 180 LEU A CA 1
ATOM 1454 C C . LEU A 1 180 ? -5.267 -12.959 17.092 1.00 72.75 180 LEU A C 1
ATOM 1456 O O . LEU A 1 180 ? -6.339 -13.491 16.847 1.00 72.75 180 LEU A O 1
ATOM 1460 N N . HIS A 1 181 ? -4.458 -13.432 18.042 1.00 78.62 181 HIS A N 1
ATOM 1461 C CA . HIS A 1 181 ? -4.780 -14.605 18.868 1.00 78.62 181 HIS A CA 1
ATOM 1462 C C . HIS A 1 181 ? -5.171 -14.278 20.312 1.00 78.62 181 HIS A C 1
ATOM 1464 O O . HIS A 1 181 ? -5.749 -15.128 20.984 1.00 78.62 181 HIS A O 1
ATOM 1470 N N . THR A 1 182 ? -4.860 -13.077 20.797 1.00 82.69 182 THR A N 1
ATOM 1471 C CA . THR A 1 182 ? -5.125 -12.665 22.187 1.00 82.69 182 THR A CA 1
ATOM 1472 C C . THR A 1 182 ? -6.290 -11.687 22.280 1.00 82.69 182 THR A C 1
ATOM 1474 O O . THR A 1 182 ? -7.054 -11.714 23.235 1.00 82.69 182 THR A O 1
ATOM 1477 N N . GLY A 1 183 ? -6.494 -10.874 21.243 1.00 85.88 183 GLY A N 1
ATOM 1478 C CA . GLY A 1 183 ? -7.241 -9.630 21.367 1.00 85.88 183 GLY A CA 1
ATOM 1479 C C . GLY A 1 183 ? -6.273 -8.459 21.496 1.00 85.88 183 GLY A C 1
ATOM 1480 O O . GLY A 1 183 ? -5.062 -8.635 21.686 1.00 85.88 183 GLY A O 1
ATOM 1481 N N . LEU A 1 184 ? -6.814 -7.261 21.330 1.00 91.81 184 LEU A N 1
ATOM 1482 C CA . LEU A 1 184 ? -6.053 -6.044 21.089 1.00 91.81 184 LEU A CA 1
ATOM 1483 C C . LEU A 1 184 ? -6.705 -4.879 21.826 1.00 91.81 184 LEU A C 1
ATOM 1485 O O . LEU A 1 184 ? -7.924 -4.735 21.836 1.00 91.81 184 LEU A O 1
ATOM 1489 N N . SER A 1 185 ? -5.891 -4.006 22.402 1.00 94.19 185 SER A N 1
ATOM 1490 C CA . SER A 1 185 ? -6.352 -2.724 22.906 1.00 94.19 185 SER A CA 1
ATOM 1491 C C . SER A 1 185 ? -5.469 -1.606 22.380 1.00 94.19 185 SER A C 1
ATOM 1493 O O . SER A 1 185 ? -4.244 -1.706 22.417 1.00 94.19 185 SER A O 1
ATOM 1495 N N . ILE A 1 186 ? -6.105 -0.553 21.877 1.00 95.81 186 ILE A N 1
ATOM 1496 C CA . ILE A 1 186 ? -5.432 0.628 21.342 1.00 95.81 186 ILE A CA 1
ATOM 1497 C C . ILE A 1 186 ? -5.726 1.787 22.287 1.00 95.81 186 ILE A C 1
ATOM 1499 O O . ILE A 1 186 ? -6.876 2.207 22.425 1.00 95.81 186 ILE A O 1
ATOM 1503 N N . ASP A 1 187 ? -4.685 2.297 22.934 1.00 96.31 187 ASP A N 1
ATOM 1504 C CA . ASP A 1 187 ? -4.772 3.506 23.744 1.00 96.31 187 ASP A CA 1
ATOM 1505 C C . ASP A 1 187 ? -4.645 4.712 22.811 1.00 96.31 187 ASP A C 1
ATOM 1507 O O . ASP A 1 187 ? -3.669 4.821 22.067 1.00 96.31 187 ASP A O 1
ATOM 1511 N N . THR A 1 188 ? -5.619 5.618 22.842 1.00 95.69 188 THR A N 1
ATOM 1512 C CA . THR A 1 188 ? -5.542 6.922 22.167 1.00 95.69 188 THR A CA 1
ATOM 1513 C C . THR A 1 188 ? -5.255 8.029 23.179 1.00 95.69 188 THR A C 1
ATOM 1515 O O . THR A 1 188 ? -5.246 7.789 24.387 1.00 95.69 188 THR A O 1
ATOM 1518 N N . GLU A 1 189 ? -5.052 9.259 22.707 1.00 93.00 189 GLU A N 1
ATOM 1519 C CA . GLU A 1 189 ? -4.868 10.426 23.583 1.00 93.00 189 GLU A CA 1
ATOM 1520 C C . GLU A 1 189 ? -6.055 10.682 24.529 1.00 93.00 189 GLU A C 1
ATOM 1522 O O . GLU A 1 189 ? -5.860 11.247 25.605 1.00 93.00 189 GLU A O 1
ATOM 1527 N N . LEU A 1 190 ? -7.274 10.268 24.157 1.00 93.88 190 LEU A N 1
ATOM 1528 C CA . LEU A 1 190 ? -8.490 10.574 24.923 1.00 93.88 190 LEU A CA 1
ATOM 1529 C C . LEU A 1 190 ? -9.170 9.352 25.544 1.00 93.88 190 LEU A C 1
ATOM 1531 O O . LEU A 1 190 ? -9.791 9.467 26.600 1.00 93.88 190 LEU A O 1
ATOM 1535 N N . TYR A 1 191 ? -9.108 8.196 24.889 1.00 95.19 191 TYR A N 1
ATOM 1536 C CA . TYR A 1 191 ? -9.814 6.994 25.327 1.00 95.19 191 TYR A CA 1
ATOM 1537 C C . TYR A 1 191 ? -9.138 5.712 24.845 1.00 95.19 191 TYR A C 1
ATOM 1539 O O . TYR A 1 191 ? -8.278 5.716 23.964 1.00 95.19 191 TYR A O 1
ATOM 1547 N N . LYS A 1 192 ? -9.559 4.588 25.417 1.00 96.06 192 LYS A N 1
ATOM 1548 C CA . LYS A 1 192 ? -9.108 3.256 25.028 1.00 96.06 192 LYS A CA 1
ATOM 1549 C C . LYS A 1 192 ? -10.123 2.598 24.096 1.00 96.06 192 LYS A C 1
ATOM 1551 O O . LYS A 1 192 ? -11.325 2.664 24.341 1.00 96.06 192 LYS A O 1
ATOM 1556 N N . LEU A 1 193 ? -9.628 1.939 23.055 1.00 96.31 193 LEU A N 1
ATOM 1557 C CA . LEU A 1 193 ? -10.391 1.056 22.179 1.00 96.31 193 LEU A CA 1
ATOM 1558 C C . LEU A 1 193 ? -10.075 -0.400 22.527 1.00 96.31 193 LEU A C 1
ATOM 1560 O O . LEU A 1 193 ? -8.907 -0.758 22.701 1.00 96.31 193 LEU A O 1
ATOM 1564 N N . GLU A 1 194 ? -11.101 -1.244 22.609 1.00 95.25 194 GLU A N 1
ATOM 1565 C CA . GLU A 1 194 ? -10.962 -2.664 22.944 1.00 95.25 194 GLU A CA 1
ATOM 1566 C C . GLU A 1 194 ? -11.497 -3.550 21.821 1.00 95.25 194 GLU A C 1
ATOM 1568 O O . GLU A 1 194 ? -12.631 -3.395 21.368 1.00 95.25 194 GLU A O 1
ATOM 1573 N N . PHE A 1 195 ? -10.663 -4.491 21.388 1.00 94.25 195 PHE A N 1
ATOM 1574 C CA . PHE A 1 195 ? -10.938 -5.433 20.316 1.00 94.25 195 PHE A CA 1
ATOM 1575 C C . PHE A 1 195 ? -10.866 -6.851 20.873 1.00 94.25 195 PHE A C 1
ATOM 1577 O O . PHE A 1 195 ? -9.822 -7.308 21.347 1.00 94.25 195 PHE A O 1
ATOM 1584 N N . ILE A 1 196 ? -11.985 -7.560 20.801 1.00 92.25 196 ILE A N 1
ATOM 1585 C CA . ILE A 1 196 ? -12.135 -8.883 21.403 1.00 92.25 196 ILE A CA 1
ATOM 1586 C C . ILE A 1 196 ? -11.812 -9.943 20.357 1.00 92.25 196 ILE A C 1
ATOM 1588 O O . ILE A 1 196 ? -12.359 -9.910 19.254 1.00 92.25 196 ILE A O 1
ATOM 1592 N N . ASN A 1 197 ? -10.967 -10.910 20.711 1.00 90.00 197 ASN A N 1
ATOM 1593 C CA . ASN A 1 197 ? -10.785 -12.095 19.887 1.00 90.00 197 ASN A CA 1
ATOM 1594 C C . ASN A 1 197 ? -11.959 -13.066 20.058 1.00 90.00 197 ASN A C 1
ATOM 1596 O O . ASN A 1 197 ? -12.300 -13.446 21.180 1.00 90.00 197 ASN A O 1
ATOM 1600 N N . ARG A 1 198 ? -12.542 -13.518 18.948 1.00 89.81 198 ARG A N 1
ATOM 1601 C CA . ARG A 1 198 ? -13.495 -14.631 18.926 1.00 89.81 198 ARG A CA 1
ATOM 1602 C C . ARG A 1 198 ? -13.087 -15.594 17.813 1.00 89.81 198 ARG A C 1
ATOM 1604 O O . ARG A 1 198 ? -13.380 -15.364 16.648 1.00 89.81 198 ARG A O 1
ATOM 1611 N N . GLY A 1 199 ? -12.384 -16.669 18.175 1.00 84.44 199 GLY A N 1
ATOM 1612 C CA . GLY A 1 199 ? -12.013 -17.729 17.229 1.00 84.44 199 GLY A CA 1
ATOM 1613 C C . GLY A 1 199 ? -10.969 -17.311 16.189 1.00 84.44 199 GLY A C 1
ATOM 1614 O O . GLY A 1 199 ? -11.027 -17.784 15.060 1.00 84.44 199 GLY A O 1
ATOM 1615 N N . GLY A 1 200 ? -10.030 -16.431 16.556 1.00 82.50 200 GLY A N 1
ATOM 1616 C CA . GLY A 1 200 ? -9.001 -15.923 15.634 1.00 82.50 200 GLY A CA 1
ATOM 1617 C C . GLY A 1 200 ? -9.420 -14.683 14.840 1.00 82.50 200 GLY A C 1
ATOM 1618 O O . GLY A 1 200 ? -8.615 -14.139 14.094 1.00 82.50 200 GLY A O 1
ATOM 1619 N N . GLU A 1 201 ? -10.648 -14.208 15.029 1.00 86.06 201 GLU A N 1
ATOM 1620 C CA . GLU A 1 201 ? -11.156 -12.985 14.412 1.00 86.06 201 GLU A CA 1
ATOM 1621 C C . GLU A 1 201 ? -11.295 -11.878 15.463 1.00 86.06 201 GLU A C 1
ATOM 1623 O O . GLU A 1 201 ? -11.659 -12.143 16.613 1.00 86.06 201 GLU A O 1
ATOM 1628 N N . LEU A 1 202 ? -11.012 -10.632 15.079 1.00 89.44 202 LEU A N 1
ATOM 1629 C CA . LEU A 1 202 ? -11.171 -9.468 15.952 1.00 89.44 202 LEU A CA 1
ATOM 1630 C C . LEU A 1 202 ? -12.570 -8.865 15.809 1.00 89.44 202 LEU A C 1
ATOM 1632 O O . LEU A 1 202 ? -13.100 -8.751 14.707 1.00 89.44 202 LEU A O 1
ATOM 1636 N N . PHE A 1 203 ? -13.145 -8.430 16.927 1.00 91.69 203 PHE A N 1
ATOM 1637 C CA . PHE A 1 203 ? -14.443 -7.760 16.986 1.00 91.69 203 PHE A CA 1
ATOM 1638 C C . PHE A 1 203 ? -14.335 -6.421 17.718 1.00 91.69 203 PHE A C 1
ATOM 1640 O O . PHE A 1 203 ? -13.678 -6.336 18.753 1.00 91.69 203 PHE A O 1
ATOM 1647 N N . PHE A 1 204 ? -15.019 -5.394 17.208 1.00 93.31 204 PHE A N 1
ATOM 1648 C CA . PHE A 1 204 ? -15.106 -4.053 17.795 1.00 93.31 204 PHE A CA 1
ATOM 1649 C C . PHE A 1 204 ? -16.551 -3.543 17.727 1.00 93.31 204 PHE A C 1
ATOM 1651 O O . PHE A 1 204 ? -17.135 -3.484 16.643 1.00 93.31 204 PHE A O 1
ATOM 1658 N N . GLU A 1 205 ? -17.129 -3.174 18.877 1.00 91.94 205 GLU A N 1
ATOM 1659 C CA . GLU A 1 205 ? -18.554 -2.804 19.010 1.00 91.94 205 GLU A CA 1
ATOM 1660 C C . GLU A 1 205 ? -19.491 -3.857 18.378 1.00 91.94 205 GLU A C 1
ATOM 1662 O O . GLU A 1 205 ? -20.326 -3.548 17.528 1.00 91.94 205 GLU A O 1
ATOM 1667 N N . GLU A 1 206 ? -19.290 -5.132 18.731 1.00 89.50 206 GLU A N 1
ATOM 1668 C CA . GLU A 1 206 ? -20.027 -6.303 18.209 1.00 89.50 206 GLU A CA 1
ATOM 1669 C C . GLU A 1 206 ? -19.924 -6.559 16.692 1.00 89.50 206 GLU A C 1
ATOM 1671 O O . GLU A 1 206 ? -20.538 -7.493 16.178 1.00 89.50 206 GLU A O 1
ATOM 1676 N N . SER A 1 207 ? -19.110 -5.793 15.965 1.00 91.56 207 SER A N 1
ATOM 1677 C CA . SER A 1 207 ? -18.872 -5.991 14.531 1.00 91.56 207 SER A CA 1
ATOM 1678 C C . SER A 1 207 ? -17.533 -6.680 14.293 1.00 91.56 207 SER A C 1
ATOM 1680 O O . SER A 1 207 ? -16.543 -6.335 14.942 1.00 91.56 207 SER A O 1
ATOM 1682 N N . LYS A 1 208 ? -17.481 -7.620 13.342 1.00 90.31 208 LYS A N 1
ATOM 1683 C CA . LYS A 1 208 ? -16.221 -8.235 12.909 1.00 90.31 208 LYS A CA 1
ATOM 1684 C C . LYS A 1 208 ? -15.337 -7.164 12.279 1.00 90.31 208 LYS A C 1
ATOM 1686 O O . LYS A 1 208 ? -15.813 -6.382 11.458 1.00 90.31 208 LYS A O 1
ATOM 1691 N N . VAL A 1 209 ? -14.071 -7.122 12.669 1.00 89.88 209 VAL A N 1
ATOM 1692 C CA . VAL A 1 209 ? -13.060 -6.217 12.121 1.00 89.88 209 VAL A CA 1
ATOM 1693 C C . VAL A 1 209 ? -12.349 -6.918 10.975 1.00 89.88 209 VAL A C 1
ATOM 1695 O O . VAL A 1 209 ? -11.827 -8.019 11.133 1.00 89.88 209 VAL A O 1
ATOM 1698 N N . PHE A 1 210 ? -12.337 -6.262 9.822 1.00 85.62 210 PHE A N 1
ATOM 1699 C CA . PHE A 1 210 ? -11.659 -6.727 8.618 1.00 85.62 210 PHE A CA 1
ATOM 1700 C C . PHE A 1 210 ? -10.257 -6.138 8.496 1.00 85.62 210 PHE A C 1
ATOM 1702 O O . PHE A 1 210 ? -9.337 -6.839 8.093 1.00 85.62 210 PHE A O 1
ATOM 1709 N N . ALA A 1 211 ? -10.084 -4.869 8.872 1.00 86.56 211 ALA A N 1
ATOM 1710 C CA . ALA A 1 211 ? -8.777 -4.229 8.909 1.00 86.56 211 ALA A CA 1
ATOM 1711 C C . ALA A 1 211 ? -8.757 -3.055 9.891 1.00 86.56 211 ALA A C 1
ATOM 1713 O O . ALA A 1 211 ? -9.774 -2.396 10.125 1.00 86.56 211 ALA A O 1
ATOM 1714 N N . ILE A 1 212 ? -7.565 -2.758 10.401 1.00 90.88 212 ILE A N 1
ATOM 1715 C CA . ILE A 1 212 ? -7.247 -1.496 11.066 1.00 90.88 212 ILE A CA 1
ATOM 1716 C C . ILE A 1 212 ? -6.153 -0.844 10.227 1.00 90.88 212 ILE A C 1
ATOM 1718 O O . ILE A 1 212 ? -5.123 -1.462 9.979 1.00 90.88 212 ILE A O 1
ATOM 1722 N N . LEU A 1 213 ? -6.399 0.373 9.749 1.00 91.62 213 LEU A N 1
ATOM 1723 C CA . LEU A 1 213 ? -5.500 1.091 8.853 1.00 91.62 213 LEU A CA 1
ATOM 1724 C C . LEU A 1 213 ? -5.060 2.401 9.499 1.00 91.62 213 LEU A C 1
ATOM 1726 O O . LEU A 1 213 ? -5.904 3.218 9.855 1.00 91.62 213 LEU A O 1
ATOM 1730 N N . SER A 1 214 ? -3.762 2.656 9.602 1.00 93.94 214 SER A N 1
ATOM 1731 C CA . SER A 1 214 ? -3.257 3.960 10.043 1.00 93.94 214 SER A CA 1
ATOM 1732 C C . SER A 1 214 ? -3.171 4.944 8.889 1.00 93.94 214 SER A C 1
ATOM 1734 O O . SER A 1 214 ? -2.656 4.600 7.830 1.00 93.94 214 SER A O 1
ATOM 1736 N N . ILE A 1 215 ? -3.617 6.184 9.100 1.00 94.12 215 ILE A N 1
ATOM 1737 C CA . ILE A 1 215 ? -3.457 7.278 8.133 1.00 94.12 215 ILE A CA 1
ATOM 1738 C C . ILE A 1 215 ? -2.064 7.880 8.318 1.00 94.12 215 ILE A C 1
ATOM 1740 O O . ILE A 1 215 ? -1.788 8.540 9.318 1.00 94.12 215 ILE A O 1
ATOM 1744 N N . VAL A 1 216 ? -1.164 7.641 7.367 1.00 92.62 216 VAL A N 1
ATOM 1745 C CA . VAL A 1 216 ? 0.271 7.925 7.548 1.00 92.62 216 VAL A CA 1
ATOM 1746 C C . VAL A 1 216 ? 0.691 9.306 7.048 1.00 92.62 216 VAL A C 1
ATOM 1748 O O . VAL A 1 216 ? 1.703 9.846 7.495 1.00 92.62 216 VAL A O 1
ATOM 1751 N N . ASP A 1 217 ? -0.104 9.923 6.176 1.00 90.25 217 ASP A N 1
ATOM 1752 C CA . ASP A 1 217 ? 0.149 11.251 5.606 1.00 90.25 217 ASP A CA 1
ATOM 1753 C C . ASP A 1 217 ? -0.539 12.402 6.355 1.00 90.25 217 ASP A C 1
ATOM 1755 O O . ASP A 1 217 ? -0.445 13.563 5.944 1.00 90.25 217 ASP A O 1
ATOM 1759 N N . LYS A 1 218 ? -1.209 12.103 7.471 1.00 88.38 218 LYS A N 1
ATOM 1760 C CA . LYS A 1 218 ? -1.893 13.081 8.321 1.00 88.38 218 LYS A CA 1
ATOM 1761 C C . LYS A 1 218 ? -1.518 12.890 9.786 1.00 88.38 218 LYS A C 1
ATOM 1763 O O . LYS A 1 218 ? -1.104 11.816 10.204 1.00 88.38 218 LYS A O 1
ATOM 1768 N N . GLU A 1 219 ? -1.634 13.967 10.552 1.00 86.38 219 GLU A N 1
ATOM 1769 C CA . GLU A 1 219 ? -1.540 13.953 12.022 1.00 86.38 219 GLU A CA 1
ATOM 1770 C C . GLU A 1 219 ? -2.927 13.999 12.669 1.00 86.38 219 GLU A C 1
ATOM 1772 O O . GLU A 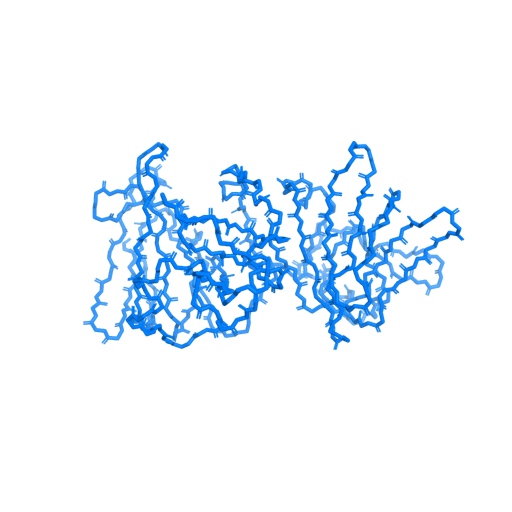1 219 ? -3.107 13.532 13.786 1.00 86.38 219 GLU A O 1
ATOM 1777 N N . SER A 1 220 ? -3.895 14.577 11.960 1.00 87.94 220 SER A N 1
ATOM 1778 C CA . SER A 1 220 ? -5.309 14.634 12.305 1.00 87.94 220 SER A CA 1
ATOM 1779 C C . SER A 1 220 ? -6.123 14.957 11.048 1.00 87.94 220 SER A C 1
ATOM 1781 O O . SER A 1 220 ? -5.591 15.415 10.029 1.00 87.94 220 SER A O 1
ATOM 1783 N N . LEU A 1 221 ? -7.420 14.695 11.124 1.00 86.38 221 LEU A N 1
ATOM 1784 C CA . LEU A 1 221 ? -8.436 14.991 10.125 1.00 86.38 221 LEU A CA 1
ATOM 1785 C C . LEU A 1 221 ? -9.321 16.134 10.619 1.00 86.38 221 LEU A C 1
ATOM 1787 O O . LEU A 1 221 ? -9.721 16.185 11.782 1.00 86.38 221 LEU A O 1
ATOM 1791 N N . SER A 1 222 ? -9.665 17.043 9.718 1.00 85.56 222 SER A N 1
ATOM 1792 C CA . SER A 1 222 ? -10.696 18.050 9.959 1.00 85.56 222 SER A CA 1
ATOM 1793 C C . SER A 1 222 ? -12.106 17.454 9.864 1.00 85.56 222 SER A C 1
ATOM 1795 O O . SER A 1 222 ? -12.333 16.429 9.219 1.00 85.56 222 SER A O 1
ATOM 1797 N N . ILE A 1 223 ? -13.090 18.135 10.458 1.00 82.62 223 ILE A N 1
ATOM 1798 C CA . ILE A 1 223 ? -14.513 17.761 10.358 1.00 82.62 223 ILE A CA 1
ATOM 1799 C C . ILE A 1 223 ? -14.957 17.686 8.885 1.00 82.62 223 ILE A C 1
ATOM 1801 O O . ILE A 1 223 ? -15.623 16.731 8.490 1.00 82.62 223 ILE A O 1
ATOM 1805 N N . ASP A 1 224 ? -14.525 18.635 8.050 1.00 81.75 224 ASP A N 1
ATOM 1806 C CA . ASP A 1 224 ? -14.852 18.669 6.617 1.00 81.75 224 ASP A CA 1
ATOM 1807 C C . ASP A 1 224 ? -14.246 17.500 5.828 1.00 81.75 224 ASP A C 1
ATOM 1809 O O . ASP A 1 224 ? -14.774 17.097 4.789 1.00 81.75 224 ASP A O 1
ATOM 1813 N N . GLU A 1 225 ? -13.114 16.968 6.289 1.00 82.56 225 GLU A N 1
ATOM 1814 C CA . GLU A 1 225 ? -12.500 15.764 5.735 1.00 82.56 225 GLU A CA 1
ATOM 1815 C C . GLU A 1 225 ? -13.300 14.517 6.120 1.00 82.56 225 GLU A C 1
ATOM 1817 O O . GLU A 1 225 ? -13.595 13.698 5.251 1.00 82.56 225 GLU A O 1
ATOM 1822 N N . VAL A 1 226 ? -13.717 14.413 7.384 1.00 79.00 226 VAL A N 1
ATOM 1823 C CA . VAL A 1 226 ? -14.490 13.273 7.897 1.00 79.00 226 VAL A CA 1
ATOM 1824 C C . VAL A 1 226 ? -15.874 13.195 7.250 1.00 79.00 226 VAL A C 1
ATOM 1826 O O . VAL A 1 226 ? -16.263 12.125 6.794 1.00 79.00 226 VAL A O 1
ATOM 1829 N N . PHE A 1 227 ? -16.600 14.311 7.149 1.00 78.75 227 PHE A N 1
ATOM 1830 C CA . PHE A 1 227 ? -17.974 14.343 6.625 1.00 78.75 227 PHE A CA 1
ATOM 1831 C C . PHE A 1 227 ? -18.064 14.706 5.137 1.00 78.75 227 PHE A C 1
ATOM 1833 O O . PHE A 1 227 ? -19.132 15.077 4.640 1.00 78.75 227 PHE A O 1
ATOM 1840 N N . SER A 1 228 ? -16.954 14.624 4.401 1.00 77.12 228 SER A N 1
ATOM 1841 C CA . SER A 1 228 ? -16.944 15.013 2.996 1.00 77.12 228 SER A CA 1
ATOM 1842 C C . SER A 1 228 ? -17.813 14.093 2.136 1.00 77.12 228 SER A C 1
ATOM 1844 O O . SER A 1 228 ? -17.676 12.871 2.144 1.00 77.12 228 SER A O 1
ATOM 1846 N N . THR A 1 229 ? -18.665 14.688 1.302 1.00 75.31 229 THR A N 1
ATOM 1847 C CA . THR A 1 229 ? -19.379 13.976 0.225 1.00 75.31 229 THR A CA 1
ATOM 1848 C C . THR A 1 229 ? -18.525 13.811 -1.032 1.00 75.31 229 THR A C 1
ATOM 1850 O O . THR A 1 229 ? -18.944 13.199 -2.013 1.00 75.31 229 THR A O 1
ATOM 1853 N N . VAL A 1 230 ? -17.321 14.382 -1.023 1.00 76.81 230 VAL A N 1
ATOM 1854 C CA . VAL A 1 230 ? -16.368 14.351 -2.126 1.00 76.81 230 VAL A CA 1
ATOM 1855 C C . VAL A 1 230 ? -15.305 13.318 -1.798 1.00 76.81 230 VAL A C 1
ATOM 1857 O O . VAL A 1 230 ? -14.760 13.388 -0.697 1.00 76.81 230 VAL A O 1
ATOM 1860 N N . PRO A 1 231 ? -14.939 12.427 -2.739 1.00 76.62 231 PRO A N 1
ATOM 1861 C CA . PRO A 1 231 ? -13.918 11.435 -2.466 1.00 76.62 231 PRO A CA 1
ATOM 1862 C C . PRO A 1 231 ? -12.610 12.062 -1.981 1.00 76.62 231 PRO A C 1
ATOM 1864 O O . PRO A 1 231 ? -12.015 12.872 -2.706 1.00 76.62 231 PRO A O 1
ATOM 1867 N N . LYS A 1 232 ? -12.188 11.699 -0.767 1.00 81.81 232 LYS A N 1
ATOM 1868 C CA . LYS A 1 232 ? -10.939 12.152 -0.142 1.00 81.81 232 LYS A CA 1
ATOM 1869 C C . LYS A 1 232 ? -9.883 11.065 -0.253 1.00 81.81 232 LYS A C 1
ATOM 1871 O O . LYS A 1 232 ? -10.180 9.897 -0.032 1.00 81.81 232 LYS A O 1
ATOM 1876 N N . GLU A 1 233 ? -8.673 11.466 -0.625 1.00 88.94 233 GLU A N 1
ATOM 1877 C CA . GLU A 1 233 ? -7.541 10.560 -0.803 1.00 88.94 233 GLU A CA 1
ATOM 1878 C C . GLU A 1 233 ? -6.666 10.558 0.451 1.00 88.94 233 GLU A C 1
ATOM 1880 O O . GLU A 1 233 ? -6.306 11.631 0.938 1.00 88.94 233 GLU A O 1
ATOM 1885 N N . TYR A 1 234 ? -6.339 9.368 0.950 1.00 91.25 234 TYR A N 1
ATOM 1886 C CA . TYR A 1 234 ? -5.498 9.161 2.129 1.00 91.25 234 TYR A CA 1
ATOM 1887 C C . TYR A 1 234 ? -4.447 8.104 1.844 1.00 91.25 234 TYR A C 1
ATOM 1889 O O . TYR A 1 234 ? -4.759 7.063 1.265 1.00 91.25 234 TYR A O 1
ATOM 1897 N N . ASN A 1 235 ? -3.216 8.339 2.290 1.00 92.50 235 ASN A N 1
ATOM 1898 C CA . ASN A 1 235 ? -2.206 7.291 2.326 1.00 92.50 235 ASN A CA 1
ATOM 1899 C C . ASN A 1 235 ? -2.324 6.543 3.650 1.00 92.50 235 ASN A C 1
ATOM 1901 O O . ASN A 1 235 ? -2.269 7.149 4.722 1.00 92.50 235 ASN A O 1
ATOM 1905 N N . VAL A 1 236 ? -2.483 5.225 3.574 1.00 92.94 236 VAL A N 1
ATOM 1906 C CA . VAL A 1 236 ? -2.710 4.378 4.746 1.00 92.94 236 VAL A CA 1
ATOM 1907 C C . VAL A 1 236 ? -1.739 3.199 4.805 1.00 92.94 236 VAL A C 1
ATOM 1909 O O . VAL A 1 236 ? -1.143 2.844 3.789 1.00 92.94 236 VAL A O 1
ATOM 1912 N N . SER A 1 237 ? -1.566 2.609 5.987 1.00 89.94 237 SER A N 1
ATOM 1913 C CA . SER A 1 237 ? -0.792 1.379 6.229 1.00 89.94 237 SER A CA 1
ATOM 1914 C C . SER A 1 237 ? -1.621 0.383 7.043 1.00 89.94 237 SER A C 1
ATOM 1916 O O . SER A 1 237 ? -2.452 0.811 7.841 1.00 89.94 237 SER A O 1
ATOM 1918 N N . PHE A 1 238 ? -1.388 -0.921 6.864 1.00 84.81 238 PHE A N 1
ATOM 1919 C CA . PHE A 1 238 ? -1.978 -1.983 7.698 1.00 84.81 238 PHE A CA 1
ATOM 1920 C C . PHE A 1 238 ? -1.341 -2.089 9.084 1.00 84.81 238 PHE A C 1
ATOM 1922 O O . PHE A 1 238 ? -1.918 -2.676 9.997 1.00 84.81 238 PHE A O 1
ATOM 1929 N N . GLU A 1 239 ? -0.149 -1.524 9.250 1.00 86.75 239 GLU A N 1
ATOM 1930 C CA . GLU A 1 239 ? 0.497 -1.463 10.550 1.00 86.75 239 GLU A CA 1
ATOM 1931 C C . GLU A 1 239 ? -0.080 -0.309 11.376 1.00 86.75 239 GLU A C 1
ATOM 1933 O O . GLU A 1 239 ? -0.299 0.793 10.863 1.00 86.75 239 GLU A O 1
ATOM 1938 N N . ILE A 1 240 ? -0.283 -0.548 12.673 1.00 90.06 240 ILE A N 1
ATOM 1939 C CA . ILE A 1 240 ? -0.810 0.460 13.592 1.00 90.06 240 ILE A CA 1
ATOM 1940 C C . ILE A 1 240 ? 0.323 1.422 13.950 1.00 90.06 240 ILE A C 1
ATOM 1942 O O . ILE A 1 240 ? 1.233 1.077 14.704 1.00 90.06 240 ILE A O 1
ATOM 1946 N N . ALA A 1 241 ? 0.265 2.626 13.397 1.00 92.38 241 ALA A N 1
ATOM 1947 C CA . ALA A 1 241 ? 1.230 3.694 13.599 1.00 92.38 241 ALA A CA 1
ATOM 1948 C C . ALA A 1 241 ? 0.954 4.475 14.890 1.00 92.38 241 ALA A C 1
ATOM 1950 O O . ALA A 1 241 ? -0.141 5.009 15.084 1.00 92.38 241 ALA A O 1
ATOM 1951 N N . ILE A 1 242 ? 1.973 4.611 15.737 1.00 93.44 242 ILE A N 1
ATOM 1952 C CA . ILE A 1 242 ? 1.916 5.473 16.919 1.00 93.44 242 ILE A CA 1
ATOM 1953 C C . ILE A 1 242 ? 1.919 6.944 16.478 1.00 93.44 242 ILE A C 1
ATOM 1955 O O . ILE A 1 242 ? 2.628 7.345 15.555 1.00 93.44 242 ILE A O 1
ATOM 1959 N N . GLY A 1 243 ? 1.105 7.762 17.138 1.00 93.88 243 GLY A N 1
ATOM 1960 C CA . GLY A 1 243 ? 0.946 9.188 16.869 1.00 93.88 243 GLY A CA 1
ATOM 1961 C C . GLY A 1 243 ? 0.004 9.513 15.708 1.00 93.88 243 GLY A C 1
ATOM 1962 O O . GLY A 1 243 ? -0.118 10.683 15.350 1.00 93.88 243 GLY A O 1
ATOM 1963 N N . LYS A 1 244 ? -0.650 8.512 15.105 1.00 94.88 244 LYS A N 1
ATOM 1964 C CA . LYS A 1 244 ? -1.474 8.686 13.902 1.00 94.88 244 LYS A CA 1
ATOM 1965 C C . LYS A 1 244 ? -2.949 8.352 14.139 1.00 94.88 244 LYS A C 1
ATOM 1967 O O . LYS A 1 244 ? -3.237 7.483 14.963 1.00 94.88 244 LYS A O 1
ATOM 1972 N N . PRO A 1 245 ? -3.870 8.983 13.388 1.00 94.75 245 PRO A N 1
ATOM 1973 C CA . PRO A 1 245 ? -5.256 8.537 13.280 1.00 94.75 245 PRO A CA 1
ATOM 1974 C C . PRO A 1 245 ? -5.364 7.140 12.661 1.00 94.75 245 PRO A C 1
ATOM 1976 O O . PRO A 1 245 ? -4.521 6.745 11.844 1.00 94.75 245 PRO A O 1
ATOM 1979 N N . ILE A 1 246 ? -6.448 6.430 12.974 1.00 94.75 246 ILE A N 1
ATOM 1980 C CA . ILE A 1 246 ? -6.745 5.112 12.398 1.00 94.75 246 ILE A CA 1
ATOM 1981 C C . ILE A 1 246 ? -8.151 5.038 11.796 1.00 94.75 246 ILE A C 1
ATOM 1983 O O . ILE A 1 246 ? -9.088 5.715 12.221 1.00 94.75 246 ILE A O 1
ATOM 1987 N N . LEU A 1 247 ? -8.296 4.173 10.801 1.00 93.12 247 LEU A N 1
ATOM 1988 C CA . LEU A 1 247 ? -9.549 3.736 10.208 1.00 93.12 247 LEU A CA 1
ATOM 1989 C C . LEU A 1 247 ? -9.785 2.285 10.618 1.00 93.12 247 LEU A C 1
ATOM 1991 O O . LEU A 1 247 ? -8.890 1.453 10.502 1.00 93.12 247 LEU A O 1
ATOM 1995 N N . ILE A 1 248 ? -10.994 1.967 11.061 1.00 92.50 248 ILE A N 1
ATOM 1996 C CA . ILE A 1 248 ? -11.400 0.600 11.384 1.00 92.50 248 ILE A CA 1
ATOM 1997 C C . ILE A 1 248 ? -12.433 0.176 10.349 1.00 92.50 248 ILE A C 1
ATOM 1999 O O . ILE A 1 248 ? -13.527 0.742 10.294 1.00 92.50 248 ILE A O 1
ATOM 2003 N N . LEU A 1 249 ? -12.08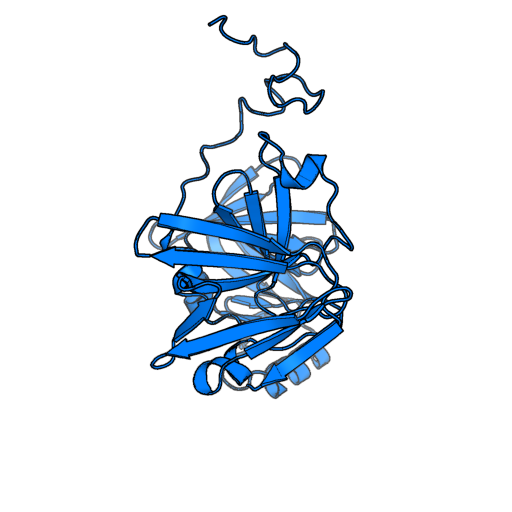1 -0.817 9.537 1.00 89.62 249 LEU A N 1
ATOM 2004 C CA . LEU A 1 249 ? -12.993 -1.463 8.601 1.00 89.62 249 LEU A CA 1
ATOM 2005 C C . LEU A 1 249 ? -13.680 -2.611 9.333 1.00 89.62 249 LEU A C 1
ATOM 2007 O O . LEU A 1 249 ? -13.016 -3.555 9.763 1.00 89.62 249 LEU A O 1
ATOM 2011 N N . LYS A 1 250 ? -14.998 -2.526 9.509 1.00 90.81 250 LYS A N 1
ATOM 2012 C CA . LYS A 1 250 ? -15.774 -3.515 10.266 1.00 90.81 250 LYS A CA 1
ATOM 2013 C C . LYS A 1 250 ? -17.157 -3.731 9.676 1.00 90.81 250 LYS A C 1
ATOM 2015 O O . LYS A 1 250 ? -17.696 -2.835 9.034 1.00 90.81 250 LYS A O 1
ATOM 2020 N N . GLY A 1 251 ? -17.761 -4.884 9.922 1.00 87.88 251 GLY A N 1
ATOM 2021 C CA . GLY A 1 251 ? -19.101 -5.167 9.420 1.00 87.88 251 GLY A CA 1
ATOM 2022 C C . GLY A 1 251 ? -19.487 -6.636 9.484 1.00 87.88 251 GLY A C 1
ATOM 2023 O O . GLY A 1 251 ? -18.889 -7.417 10.224 1.00 87.88 251 GLY A O 1
ATOM 2024 N N . GLN A 1 252 ? -20.505 -6.989 8.704 1.00 78.69 252 GLN A N 1
ATOM 2025 C CA . GLN A 1 252 ? -20.938 -8.364 8.465 1.00 78.69 252 GLN A CA 1
ATOM 2026 C C . GLN A 1 252 ? -21.149 -8.554 6.961 1.00 78.69 252 GLN A C 1
ATOM 2028 O O . GLN A 1 252 ? -21.816 -7.742 6.320 1.00 78.69 252 GLN A O 1
ATOM 2033 N N . ASP A 1 253 ? -20.573 -9.620 6.407 1.00 69.12 253 ASP A N 1
ATOM 2034 C CA . ASP A 1 253 ? -20.650 -9.970 4.985 1.00 69.12 253 ASP A CA 1
ATOM 2035 C C . ASP A 1 253 ? -20.313 -8.787 4.050 1.00 69.12 253 ASP A C 1
ATOM 2037 O O . ASP A 1 253 ? -19.195 -8.278 4.088 1.00 69.12 253 ASP A O 1
ATOM 2041 N N . GLN A 1 254 ? -21.262 -8.350 3.213 1.00 63.09 254 GLN A N 1
ATOM 2042 C CA . GLN A 1 254 ? -21.092 -7.248 2.254 1.00 63.09 254 GLN A CA 1
ATOM 2043 C C . GLN A 1 254 ? -21.418 -5.857 2.842 1.00 63.09 254 GLN A C 1
ATOM 2045 O O . GLN A 1 254 ? -21.214 -4.852 2.163 1.00 63.09 254 GLN A O 1
ATOM 2050 N N . ASP A 1 255 ? -21.911 -5.763 4.086 1.00 76.38 255 ASP A N 1
ATOM 2051 C CA . ASP A 1 255 ? -22.181 -4.480 4.759 1.00 76.38 255 ASP A CA 1
ATOM 2052 C C . ASP A 1 255 ? -20.948 -4.025 5.555 1.00 76.38 255 ASP A C 1
ATOM 2054 O O . ASP A 1 255 ? -20.850 -4.208 6.773 1.00 76.38 255 ASP A O 1
ATOM 2058 N N . MET A 1 256 ? -19.970 -3.464 4.840 1.00 80.81 256 MET A N 1
ATOM 2059 C CA . MET A 1 256 ? -18.744 -2.917 5.421 1.00 80.81 256 MET A CA 1
ATOM 2060 C C . MET A 1 256 ? -18.912 -1.440 5.799 1.00 80.81 256 MET A C 1
ATOM 2062 O O . MET A 1 256 ? -19.354 -0.606 5.009 1.00 80.81 256 MET A O 1
ATOM 2066 N N . LYS A 1 257 ? -18.485 -1.100 7.015 1.00 84.62 257 LYS A N 1
ATOM 2067 C CA . LYS A 1 257 ? -18.490 0.252 7.578 1.00 84.62 257 LYS A CA 1
ATOM 2068 C C . LYS A 1 257 ? -17.073 0.676 7.932 1.00 84.62 257 LYS A C 1
ATOM 2070 O O . LYS A 1 257 ? -16.244 -0.141 8.330 1.00 84.62 257 LYS A O 1
ATOM 2075 N N . ILE A 1 258 ? -16.826 1.977 7.827 1.00 87.56 258 ILE A N 1
ATOM 2076 C CA . ILE A 1 258 ? -15.584 2.600 8.280 1.00 87.56 258 ILE A CA 1
ATOM 2077 C C . ILE A 1 258 ? -15.881 3.393 9.546 1.00 87.56 258 ILE A C 1
ATOM 2079 O O . ILE A 1 258 ? -16.727 4.288 9.535 1.00 87.56 258 ILE A O 1
ATOM 2083 N N . SER A 1 259 ? -15.160 3.097 10.621 1.00 90.25 259 SER A N 1
ATOM 2084 C CA . SER A 1 259 ? -15.071 3.976 11.785 1.00 90.25 259 SER A CA 1
ATOM 2085 C C . SER A 1 259 ? -13.759 4.747 11.725 1.00 90.25 259 SER A C 1
ATOM 2087 O O . SER A 1 259 ? -12.696 4.150 11.584 1.00 90.25 259 SER A O 1
ATOM 2089 N N . ILE A 1 260 ? -13.833 6.073 11.827 1.00 91.44 260 ILE A N 1
ATOM 2090 C CA . ILE A 1 260 ? -12.658 6.946 11.847 1.00 91.44 260 ILE A CA 1
ATOM 2091 C C . ILE A 1 260 ? -12.349 7.310 13.291 1.00 91.44 260 ILE A C 1
ATOM 2093 O O . ILE A 1 260 ? -13.181 7.908 13.971 1.00 91.44 260 ILE A O 1
ATOM 2097 N N . ILE A 1 261 ? -11.141 6.984 13.733 1.00 94.00 261 ILE A N 1
ATOM 2098 C CA . ILE A 1 261 ? -10.603 7.373 15.031 1.00 94.00 261 ILE A CA 1
ATOM 2099 C C . ILE A 1 261 ? -9.555 8.446 14.763 1.00 94.00 261 ILE A C 1
ATOM 2101 O O . ILE A 1 261 ? -8.445 8.160 14.316 1.00 94.00 261 ILE A O 1
ATOM 2105 N N . ASN A 1 262 ? -9.951 9.699 14.968 1.00 92.56 262 ASN A N 1
ATOM 2106 C CA . ASN A 1 262 ? -9.102 10.847 14.662 1.00 92.56 262 ASN A CA 1
ATOM 2107 C C . ASN A 1 262 ? -8.020 11.106 15.720 1.00 92.56 262 ASN A C 1
ATOM 2109 O O . ASN A 1 262 ? -7.030 11.778 15.440 1.00 92.56 262 ASN A O 1
ATOM 2113 N N . GLU A 1 263 ? -8.235 10.592 16.930 1.00 93.12 263 GLU A N 1
ATOM 2114 C CA . GLU A 1 263 ? -7.289 10.712 18.032 1.00 93.12 263 GLU A CA 1
ATOM 2115 C C . GLU A 1 263 ? -6.015 9.934 17.731 1.00 93.12 263 GLU A C 1
ATOM 2117 O O . GLU A 1 263 ? -6.052 8.855 17.128 1.00 93.12 263 GLU A O 1
ATOM 2122 N N . LYS A 1 264 ? -4.879 10.467 18.176 1.00 93.56 264 LYS A N 1
ATOM 2123 C CA . LYS A 1 264 ? -3.600 9.807 17.945 1.00 93.56 264 LYS A CA 1
ATOM 2124 C C . LYS A 1 264 ? -3.500 8.550 18.790 1.00 93.56 264 LYS A C 1
ATOM 2126 O O . LYS A 1 264 ? -3.796 8.563 19.986 1.00 93.56 264 LYS A O 1
ATOM 2131 N N . VAL A 1 265 ? -3.027 7.472 18.173 1.00 95.25 265 VAL A N 1
ATOM 2132 C CA . VAL A 1 265 ? -2.649 6.258 18.898 1.00 95.25 265 VAL A CA 1
ATOM 2133 C C . VAL A 1 265 ? -1.433 6.552 19.775 1.00 95.25 265 VAL A C 1
ATOM 2135 O O . VAL A 1 265 ? -0.421 7.047 19.293 1.00 95.25 265 VAL A O 1
ATOM 2138 N N . VAL A 1 266 ? -1.517 6.229 21.058 1.00 95.94 266 VAL A N 1
ATOM 2139 C CA . VAL A 1 266 ? -0.427 6.381 22.030 1.00 95.94 266 VAL A CA 1
ATOM 2140 C C . VAL A 1 266 ? 0.284 5.052 22.244 1.00 95.94 266 VAL A C 1
ATOM 2142 O O . VAL A 1 266 ? 1.509 5.015 22.321 1.00 95.94 266 VAL A O 1
ATOM 2145 N N . ASN A 1 267 ? -0.474 3.959 22.344 1.00 94.19 267 ASN A N 1
ATOM 2146 C CA . ASN A 1 267 ? 0.082 2.637 22.598 1.00 94.19 267 ASN A CA 1
ATOM 2147 C C . ASN A 1 267 ? -0.850 1.526 22.095 1.00 94.19 267 ASN A C 1
ATOM 2149 O O . ASN A 1 267 ? -2.045 1.734 21.882 1.00 94.19 267 ASN A O 1
ATOM 2153 N N . VAL A 1 268 ? -0.290 0.330 21.931 1.00 92.38 268 VAL A N 1
ATOM 2154 C CA . VAL A 1 268 ? -1.000 -0.869 21.495 1.00 92.38 268 VAL A CA 1
ATOM 2155 C C . VAL A 1 268 ? -0.636 -2.026 22.419 1.00 92.38 268 VAL A C 1
ATOM 2157 O O . VAL A 1 268 ? 0.539 -2.348 22.593 1.00 92.38 268 VAL A O 1
ATOM 2160 N N . ASN A 1 269 ? -1.647 -2.657 23.012 1.00 91.00 269 ASN A N 1
ATOM 2161 C CA . ASN A 1 269 ? -1.484 -3.669 24.049 1.00 91.00 269 ASN A CA 1
ATOM 2162 C C . ASN A 1 269 ? -2.231 -4.959 23.694 1.00 91.00 269 ASN A C 1
ATOM 2164 O O . ASN A 1 269 ? -3.277 -4.929 23.044 1.00 91.00 269 ASN A O 1
ATOM 2168 N N . LYS A 1 270 ? -1.720 -6.092 24.187 1.00 89.06 270 LYS A N 1
ATOM 2169 C CA . LYS A 1 270 ? -2.465 -7.360 24.207 1.00 89.06 270 LYS A CA 1
ATOM 2170 C C . LYS A 1 270 ? -3.543 -7.300 25.286 1.00 89.06 270 LYS A C 1
ATOM 2172 O O . LYS A 1 270 ? -3.317 -6.697 26.338 1.00 89.06 270 LYS A O 1
ATOM 2177 N N . VAL A 1 271 ? -4.685 -7.917 24.998 1.00 81.62 271 VAL A N 1
ATOM 2178 C CA . VAL A 1 271 ? -5.791 -8.133 25.945 1.00 81.62 271 VAL A CA 1
ATOM 2179 C C . VAL A 1 271 ? -5.783 -9.585 26.394 1.00 81.62 271 VAL A C 1
ATOM 2181 O O . VAL A 1 271 ? -5.424 -10.441 25.554 1.00 81.62 271 VAL A O 1
#

Sequence (271 aa):
MSKVGRNDTCPCGSGKKYKHCCINREPIEIDDNDLFNVSVYGLEVYTKAELAKYSRFFIETTAGEKFEIRKAGQDYMVKDIVPPEFTMPAKDYRTVELNDIQIQKLKKHNPQYDFLNVGTHNYFDGIVEGGHFTWERADGFTSSKGAISKLYIRQTIGNYLLNVNLFPQKGEFKSIDEFLHTGLSIDTELYKLEFINRGGELFFEESKVFAILSIVDKESLSIDEVFSTVPKEYNVSFEIAIGKPILILKGQDQDMKISIINEKVVNVNKV

Secondary structure (DSSP, 8-state):
-----TTSBPTTSSSSBGGGTGGG-------THHHHT------SEEEHHHHTTSSEEEEEETTS-EEEEEEETTEEEEEE-SSS-EEEEES-EEEE---HHHHHHHHHH-TTS-EEEETTEEEESEEETTSEEEEEETTEEEEEEEEEEEEEEEEEETTEEEEEE-SPPSS-EE-GGGGTTT-EEEEESS-EEEEEEETTEEEETTEEEEEEEEESS-S---HHHHT-SSPEEEEEESSEETTS-EEEEEEETTEEEEEEE-SPEEEEEE-

Radius of gyration: 20.4 Å; chains: 1; bounding box: 58×42×55 Å